Protein AF-A0A2N1SBJ7-F1 (afdb_monomer_lite)

pLDDT: mean 83.8, std 14.46, range [39.97, 98.12]

Foldseek 3Di:
DDDDDDPPPVVVVVVVVVVVVVVVVVVVVVVPPPDAPQVVFFPAKDLQQVVCVVVPQDNQKDFLAWDWAWDADPNDTLIWTWTWIHHPNDIWTWTADPRHRDDIDIDDDPQFARDWEHALQAIDGHQWGAHSPPRDTDDGHDDDDDQRDWAWYDDDPVPQKTWTWAPPDQFWIKIWIAHSVRDTDAIAIAGQDPDPFGWDWLHFDCQQATKTWIAGPPPQFIKMWHANDSVCVHPFHHRAHGPRTFIADRDHAPPSAWAAANQAIWHWDDDDPAFIKTWGFHTNADDPVVRGGTDTPDIGGGRDPQKDFRYAHRNQQWTWIARSVSSMITIGGHPDD

Structure (mmCIF, N/CA/C/O backbone):
data_AF-A0A2N1SBJ7-F1
#
_entry.id   AF-A0A2N1SBJ7-F1
#
loop_
_atom_site.group_PDB
_atom_site.id
_atom_site.type_symbol
_atom_site.label_atom_id
_atom_site.label_alt_id
_atom_site.label_comp_id
_atom_site.label_asym_id
_atom_site.label_entity_id
_atom_site.label_seq_id
_atom_site.pdbx_PDB_ins_code
_atom_site.Cartn_x
_atom_site.Cartn_y
_atom_site.Cartn_z
_atom_site.occupancy
_atom_site.B_iso_or_equiv
_atom_site.auth_seq_id
_atom_site.auth_comp_id
_atom_site.auth_asym_id
_atom_site.auth_atom_id
_atom_site.pdbx_PDB_model_num
ATOM 1 N N . MET A 1 1 ? 72.838 5.694 50.758 1.00 44.03 1 MET A N 1
ATOM 2 C CA . MET A 1 1 ? 72.367 5.983 49.386 1.00 44.03 1 MET A CA 1
ATOM 3 C C . MET A 1 1 ? 70.931 5.480 49.297 1.00 44.03 1 MET A C 1
ATOM 5 O O . MET A 1 1 ? 70.718 4.283 49.421 1.00 44.03 1 MET A O 1
ATOM 9 N N . ALA A 1 2 ? 69.952 6.387 49.284 1.00 40.06 2 ALA A N 1
ATOM 10 C CA . ALA A 1 2 ? 68.539 6.053 49.472 1.00 40.06 2 ALA A CA 1
ATOM 11 C C . ALA A 1 2 ? 67.932 5.433 48.199 1.00 40.06 2 ALA A C 1
ATOM 13 O O . ALA A 1 2 ? 67.997 6.032 47.126 1.00 40.06 2 ALA A O 1
ATOM 14 N N . MET A 1 3 ? 67.351 4.234 48.323 1.00 39.97 3 MET A N 1
ATOM 15 C CA . MET A 1 3 ? 66.603 3.569 47.252 1.00 39.97 3 MET A CA 1
ATOM 16 C C . MET A 1 3 ? 65.291 4.316 46.981 1.00 39.97 3 MET A C 1
ATOM 18 O O . MET A 1 3 ? 64.481 4.518 47.884 1.00 39.97 3 MET A O 1
ATOM 22 N N . LYS A 1 4 ? 65.078 4.707 45.719 1.00 46.06 4 LYS A N 1
ATOM 23 C CA . LYS A 1 4 ? 63.797 5.229 45.228 1.00 46.06 4 LYS A CA 1
ATOM 24 C C . LYS A 1 4 ? 62.736 4.116 45.272 1.00 46.06 4 LYS A C 1
ATOM 26 O O . LYS A 1 4 ? 62.994 3.045 44.722 1.00 46.06 4 LYS A O 1
ATOM 31 N N . PRO A 1 5 ? 61.544 4.351 45.847 1.00 50.47 5 PRO A N 1
ATOM 32 C CA . PRO A 1 5 ? 60.438 3.407 45.747 1.00 50.47 5 PRO A CA 1
ATOM 33 C C . PRO A 1 5 ? 59.942 3.326 44.295 1.00 50.47 5 PRO A C 1
ATOM 35 O O . PRO A 1 5 ? 59.762 4.343 43.621 1.00 50.47 5 PRO A O 1
ATOM 38 N N . SER A 1 6 ? 59.754 2.102 43.802 1.00 51.22 6 SER A N 1
ATOM 39 C CA . SER A 1 6 ? 59.292 1.823 42.445 1.00 51.22 6 SER A CA 1
ATOM 40 C C . SER A 1 6 ? 57.807 2.184 42.290 1.00 51.22 6 SER A C 1
ATOM 42 O O . SER A 1 6 ? 56.935 1.696 43.004 1.00 51.22 6 SER A O 1
ATOM 44 N N . PHE A 1 7 ? 57.503 3.045 41.318 1.00 51.59 7 PHE A N 1
ATOM 45 C CA . PHE A 1 7 ? 56.140 3.466 40.957 1.00 51.59 7 PHE A CA 1
ATOM 46 C C . PHE A 1 7 ? 55.345 2.406 40.157 1.00 51.59 7 PHE A C 1
ATOM 48 O O . PHE A 1 7 ? 54.190 2.631 39.797 1.00 51.59 7 PHE A O 1
ATOM 55 N N . ALA A 1 8 ? 55.931 1.232 39.906 1.00 50.88 8 ALA A N 1
ATOM 56 C CA . ALA A 1 8 ? 55.383 0.192 39.035 1.00 50.88 8 ALA A CA 1
ATOM 57 C C . ALA A 1 8 ? 53.996 -0.380 39.430 1.00 50.88 8 ALA A C 1
ATOM 59 O O . ALA A 1 8 ? 53.179 -0.587 38.531 1.00 50.88 8 ALA A O 1
ATOM 60 N N . PRO A 1 9 ? 53.641 -0.604 40.716 1.00 54.50 9 PRO A N 1
ATOM 61 C CA . PRO A 1 9 ? 52.384 -1.290 41.040 1.00 54.50 9 PRO A CA 1
ATOM 62 C C . PRO A 1 9 ? 51.135 -0.399 40.933 1.00 54.50 9 PRO A C 1
ATOM 64 O O . PRO A 1 9 ? 50.019 -0.916 40.914 1.00 54.50 9 PRO A O 1
ATOM 67 N N . ARG A 1 10 ? 51.289 0.933 40.861 1.00 50.06 10 ARG A N 1
ATOM 68 C CA . ARG A 1 10 ? 50.156 1.871 40.725 1.00 50.06 10 ARG A CA 1
ATOM 69 C C . ARG A 1 10 ? 49.753 2.095 39.268 1.00 50.06 10 ARG A C 1
ATOM 71 O O . ARG A 1 10 ? 48.562 2.175 38.990 1.00 50.06 10 ARG A O 1
ATOM 78 N N . ALA A 1 11 ? 50.722 2.112 38.352 1.00 53.81 11 ALA A N 1
ATOM 79 C CA . ALA A 1 11 ? 50.457 2.234 36.919 1.00 53.81 11 ALA A CA 1
ATOM 80 C C . ALA A 1 11 ? 49.675 1.022 36.386 1.00 53.81 11 ALA A C 1
ATOM 82 O O . ALA A 1 11 ? 48.662 1.196 35.721 1.00 53.81 11 ALA A O 1
ATOM 83 N N . PHE A 1 12 ? 50.059 -0.195 36.784 1.00 58.97 12 PHE A N 1
ATOM 84 C CA . PHE A 1 12 ? 49.384 -1.426 36.354 1.00 58.97 12 PHE A CA 1
ATOM 85 C C . PHE A 1 12 ? 47.913 -1.496 36.800 1.00 58.97 12 PHE A C 1
ATOM 87 O O . PHE A 1 12 ? 47.041 -1.905 36.036 1.00 58.97 12 PHE A O 1
ATOM 94 N N . ARG A 1 13 ? 47.610 -1.032 38.021 1.00 56.09 13 ARG A N 1
ATOM 95 C CA . ARG A 1 13 ? 46.229 -0.970 38.528 1.00 56.09 13 ARG A CA 1
ATOM 96 C C . ARG A 1 13 ? 45.384 0.069 37.791 1.00 56.09 13 ARG A C 1
ATOM 98 O O . ARG A 1 13 ? 44.216 -0.198 37.540 1.00 56.09 13 ARG A O 1
ATOM 105 N N . ALA A 1 14 ? 45.965 1.210 37.416 1.00 59.41 14 ALA A N 1
ATOM 106 C CA . ALA A 1 14 ? 45.273 2.229 36.627 1.00 59.41 14 ALA A CA 1
ATOM 107 C C . ALA A 1 14 ? 44.968 1.742 35.199 1.00 59.41 14 ALA A C 1
ATOM 109 O O . ALA A 1 14 ? 43.872 1.977 34.701 1.00 59.41 14 ALA A O 1
ATOM 110 N N . THR A 1 15 ? 45.890 1.005 34.569 1.00 62.09 15 THR A N 1
ATOM 111 C CA . THR A 1 15 ? 45.684 0.439 33.226 1.00 62.09 15 THR A CA 1
ATOM 112 C C . THR A 1 15 ? 44.594 -0.631 33.210 1.00 62.09 15 THR A C 1
ATOM 114 O O . THR A 1 15 ? 43.773 -0.630 32.301 1.00 62.09 15 THR A O 1
ATOM 117 N N . ILE A 1 16 ? 44.528 -1.500 34.227 1.00 68.56 16 ILE A N 1
ATOM 118 C CA . ILE A 1 16 ? 43.447 -2.494 34.337 1.00 68.56 16 ILE A CA 1
ATOM 119 C C . ILE A 1 16 ? 42.093 -1.805 34.525 1.00 68.56 16 ILE A C 1
ATOM 121 O O . ILE A 1 16 ? 41.126 -2.195 33.887 1.00 68.56 16 ILE A O 1
ATOM 125 N N . LEU A 1 17 ? 42.018 -0.757 35.350 1.00 64.62 17 LEU A N 1
ATOM 126 C CA . LEU A 1 17 ? 40.764 -0.035 35.584 1.00 64.62 17 LEU A CA 1
ATOM 127 C C . LEU A 1 17 ? 40.269 0.704 34.329 1.00 64.62 17 LEU A C 1
ATOM 129 O O . LEU A 1 17 ? 39.075 0.682 34.047 1.00 64.62 17 LEU A O 1
ATOM 133 N N . LEU A 1 18 ? 41.181 1.293 33.548 1.00 60.88 18 LEU A N 1
ATOM 134 C CA . LEU A 1 18 ? 40.878 1.906 32.248 1.00 60.88 18 LEU A CA 1
ATOM 135 C C . LEU A 1 18 ? 40.454 0.873 31.197 1.00 60.88 18 LEU A C 1
ATOM 137 O O . LEU A 1 18 ? 39.516 1.128 30.449 1.00 60.88 18 LEU A O 1
ATOM 141 N N . LEU A 1 19 ? 41.099 -0.297 31.161 1.00 62.47 19 LEU A N 1
ATOM 142 C CA . LEU A 1 19 ? 40.733 -1.379 30.246 1.00 62.47 19 LEU A CA 1
ATOM 143 C C . LEU A 1 19 ? 39.357 -1.961 30.597 1.00 62.47 19 LEU A C 1
ATOM 145 O O . LEU A 1 19 ? 38.538 -2.161 29.708 1.00 62.47 19 LEU A O 1
ATOM 149 N N . SER A 1 20 ? 39.069 -2.164 31.886 1.00 60.34 20 SER A N 1
ATOM 150 C CA . SER A 1 20 ? 37.754 -2.611 32.350 1.00 60.34 20 SER A CA 1
ATOM 151 C C . SER A 1 20 ? 36.665 -1.582 32.055 1.00 60.34 20 SER A C 1
ATOM 153 O O . SER A 1 20 ? 35.601 -1.973 31.594 1.00 60.34 20 SER A O 1
ATOM 155 N N . ALA A 1 21 ? 36.935 -0.284 32.251 1.00 59.69 21 ALA A N 1
ATOM 156 C CA . ALA A 1 21 ? 35.995 0.788 31.921 1.00 59.69 21 ALA A CA 1
ATOM 157 C C . ALA A 1 21 ? 35.732 0.894 30.406 1.00 59.69 21 ALA A C 1
ATOM 159 O O . ALA A 1 21 ? 34.588 1.093 30.003 1.00 59.69 21 ALA A O 1
ATOM 160 N N . ALA A 1 22 ? 36.760 0.704 29.568 1.00 57.00 22 ALA A N 1
ATOM 161 C CA . ALA A 1 22 ? 36.625 0.675 28.110 1.00 57.00 22 ALA A CA 1
ATOM 162 C C . ALA A 1 22 ? 35.878 -0.578 27.611 1.00 57.00 22 ALA A C 1
ATOM 164 O O . ALA A 1 22 ? 35.077 -0.501 26.682 1.00 57.00 22 ALA A O 1
ATOM 165 N N . LEU A 1 23 ? 36.083 -1.734 28.249 1.00 57.03 23 LEU A N 1
ATOM 166 C CA . LEU A 1 23 ? 35.351 -2.965 27.931 1.00 57.03 23 LEU A CA 1
ATOM 167 C C . LEU A 1 23 ? 33.884 -2.891 28.378 1.00 57.03 23 LEU A C 1
ATOM 169 O O . LEU A 1 23 ? 32.997 -3.333 27.656 1.00 57.03 23 LEU A O 1
ATOM 173 N N . SER A 1 24 ? 33.591 -2.272 29.523 1.00 56.75 24 SER A N 1
ATOM 174 C CA . SER A 1 24 ? 32.203 -2.062 29.945 1.00 56.75 24 SER A CA 1
ATOM 175 C C . SER A 1 24 ? 31.496 -0.955 29.155 1.00 56.75 24 SER A C 1
ATOM 177 O O . SER A 1 24 ? 30.288 -1.053 28.964 1.00 56.75 24 SER A O 1
ATOM 179 N N . SER A 1 25 ? 32.211 0.059 28.641 1.00 55.16 25 SER A N 1
ATOM 180 C CA . SER A 1 25 ? 31.606 1.060 27.745 1.00 55.16 25 SER A CA 1
ATOM 181 C C . SER A 1 25 ? 31.357 0.511 26.340 1.00 55.16 25 SER A C 1
ATOM 183 O O . SER A 1 25 ? 30.378 0.895 25.715 1.00 55.16 25 SER A O 1
ATOM 185 N N . THR A 1 26 ? 32.203 -0.395 25.840 1.00 51.69 26 THR A N 1
ATOM 186 C CA . THR A 1 26 ? 31.989 -1.046 24.534 1.00 51.69 26 THR A CA 1
ATOM 187 C C . THR A 1 26 ? 30.860 -2.066 24.582 1.00 51.69 26 THR A C 1
ATOM 189 O O . THR A 1 26 ? 30.095 -2.142 23.630 1.00 51.69 26 THR A O 1
ATOM 192 N N . CYS A 1 27 ? 30.677 -2.779 25.698 1.00 49.41 27 CYS A N 1
ATOM 193 C CA . CYS A 1 27 ? 29.482 -3.598 25.891 1.00 49.41 27 CYS A CA 1
ATOM 194 C C . CYS A 1 27 ? 28.215 -2.741 26.002 1.00 49.41 27 CYS A C 1
ATOM 196 O O . CYS A 1 27 ? 27.235 -3.090 25.367 1.00 49.41 27 CYS A O 1
ATOM 198 N N . ALA A 1 28 ? 28.242 -1.609 26.721 1.00 46.69 28 ALA A N 1
ATOM 199 C CA . ALA A 1 28 ? 27.102 -0.686 26.776 1.00 46.69 28 ALA A CA 1
ATOM 200 C C . ALA A 1 28 ? 26.745 -0.105 25.389 1.00 46.69 28 ALA A C 1
ATOM 202 O O . ALA A 1 28 ? 25.575 -0.022 25.037 1.00 46.69 28 ALA A O 1
ATOM 203 N N . PHE A 1 29 ? 27.761 0.215 24.581 1.00 49.16 29 PHE A N 1
ATOM 204 C CA . PHE A 1 29 ? 27.628 0.701 23.201 1.00 49.16 29 PHE A CA 1
ATOM 205 C C . PHE A 1 29 ? 27.184 -0.380 22.199 1.00 49.16 29 PHE A C 1
ATOM 207 O O . PHE A 1 29 ? 26.646 -0.058 21.151 1.00 49.16 29 PHE A O 1
ATOM 214 N N . LEU A 1 30 ? 27.422 -1.659 22.503 1.00 47.22 30 LEU A N 1
ATOM 215 C CA . LEU A 1 30 ? 26.895 -2.793 21.735 1.00 47.22 30 LEU A CA 1
ATOM 216 C C . LEU A 1 30 ? 25.504 -3.235 22.219 1.00 47.22 30 LEU A C 1
ATOM 218 O O . LEU A 1 30 ? 24.827 -3.961 21.497 1.00 47.22 30 LEU A O 1
ATOM 222 N N . THR A 1 31 ? 25.099 -2.855 23.438 1.00 46.50 31 THR A N 1
ATOM 223 C CA . THR A 1 31 ? 23.770 -3.157 23.996 1.00 46.50 31 THR A CA 1
ATOM 224 C C . THR A 1 31 ? 22.734 -2.066 23.754 1.00 46.50 31 THR A C 1
ATOM 226 O O . THR A 1 31 ? 21.551 -2.390 23.747 1.00 46.50 31 THR A O 1
ATOM 229 N N . ASP A 1 32 ? 23.141 -0.808 23.558 1.00 46.16 32 ASP A N 1
ATOM 230 C CA . ASP A 1 32 ? 22.298 0.138 22.822 1.00 46.16 32 ASP A CA 1
ATOM 231 C C . ASP A 1 32 ? 22.338 -0.309 21.357 1.00 46.16 32 ASP A C 1
ATOM 233 O O . ASP A 1 32 ? 23.416 -0.376 20.771 1.00 46.16 32 ASP A O 1
ATOM 237 N N . ASP A 1 33 ? 21.182 -0.715 20.825 1.00 54.22 33 ASP A N 1
ATOM 238 C CA . ASP A 1 33 ? 20.958 -1.242 19.470 1.00 54.22 33 ASP A CA 1
ATOM 239 C C . ASP A 1 33 ? 21.737 -0.423 18.415 1.00 54.22 33 ASP A C 1
ATOM 241 O O . ASP A 1 33 ? 21.241 0.560 17.873 1.00 54.22 33 ASP A O 1
ATOM 245 N N . ALA A 1 34 ? 22.975 -0.821 18.095 1.00 65.75 34 ALA A N 1
ATOM 246 C CA . ALA A 1 34 ? 23.819 -0.109 17.126 1.00 65.75 34 ALA A CA 1
ATOM 247 C C . ALA A 1 34 ? 23.260 -0.167 15.692 1.00 65.75 34 ALA A C 1
ATOM 249 O O . ALA A 1 34 ? 23.758 0.514 14.795 1.00 65.75 34 ALA A O 1
ATOM 250 N N . PHE A 1 35 ? 22.239 -0.996 15.476 1.00 74.75 35 PHE A N 1
ATOM 251 C CA . PHE A 1 35 ? 21.546 -1.160 14.213 1.00 74.75 35 PHE A CA 1
ATOM 252 C C . PHE A 1 35 ? 20.045 -0.970 14.430 1.00 74.75 35 PHE A C 1
ATOM 254 O O . PHE A 1 35 ? 19.490 -1.580 15.347 1.00 74.75 35 PHE A O 1
ATOM 261 N N . PRO A 1 36 ? 19.370 -0.192 13.567 1.00 83.50 36 PRO A N 1
ATOM 262 C CA . PRO A 1 36 ? 17.920 -0.111 13.580 1.00 83.50 36 PRO A CA 1
ATOM 263 C C . PRO A 1 36 ? 17.265 -1.497 13.595 1.00 83.50 36 PRO A C 1
ATOM 265 O O . PRO A 1 36 ? 17.609 -2.369 12.795 1.00 83.50 36 PRO A O 1
ATOM 268 N N . ARG A 1 37 ? 16.285 -1.709 14.482 1.00 85.94 37 ARG A N 1
ATOM 269 C CA . ARG A 1 37 ? 15.659 -3.030 14.698 1.00 85.94 37 ARG A CA 1
ATOM 270 C C . ARG A 1 37 ? 15.056 -3.638 13.439 1.00 85.94 37 ARG A C 1
ATOM 272 O O . ARG A 1 37 ? 15.058 -4.860 13.282 1.00 85.94 37 ARG A O 1
ATOM 279 N N . TRP A 1 38 ? 14.568 -2.789 12.537 1.00 88.81 38 TRP A N 1
ATOM 280 C CA . TRP A 1 38 ? 13.988 -3.216 11.270 1.00 88.81 38 TRP A CA 1
ATOM 281 C C . TRP A 1 38 ? 15.004 -3.955 10.376 1.00 88.81 38 TRP A C 1
ATOM 283 O O . TRP A 1 38 ? 14.607 -4.832 9.612 1.00 88.81 38 TRP A O 1
ATOM 293 N N . LEU A 1 39 ? 16.315 -3.693 10.509 1.00 90.25 39 LEU A N 1
ATOM 294 C CA . LEU A 1 39 ? 17.351 -4.344 9.694 1.00 90.25 39 LEU A CA 1
ATOM 295 C C . LEU A 1 39 ? 17.395 -5.862 9.885 1.00 90.25 39 LEU A C 1
ATOM 297 O O . LEU A 1 39 ? 17.744 -6.586 8.955 1.00 90.25 39 LEU A O 1
ATOM 301 N N . SER A 1 40 ? 17.006 -6.356 11.063 1.00 91.44 40 SER A N 1
ATOM 302 C CA . SER A 1 40 ? 16.952 -7.797 11.348 1.00 91.44 40 SER A CA 1
ATOM 303 C C . SER A 1 40 ? 15.935 -8.555 10.480 1.00 91.44 40 SER A C 1
ATOM 305 O O . SER A 1 40 ? 16.025 -9.778 10.341 1.00 91.44 40 SER A O 1
ATOM 307 N N . TYR A 1 41 ? 15.004 -7.832 9.853 1.00 94.00 41 TYR A N 1
ATOM 308 C CA . TYR A 1 41 ? 13.975 -8.397 8.990 1.00 94.00 41 TYR A CA 1
ATOM 309 C C . TYR A 1 41 ? 14.289 -8.278 7.497 1.00 94.00 41 TYR A C 1
ATOM 311 O O . TYR A 1 41 ? 13.520 -8.796 6.688 1.00 94.00 41 TYR A O 1
ATOM 319 N N . VAL A 1 42 ? 15.398 -7.637 7.110 1.00 95.25 42 VAL A N 1
ATOM 320 C CA . VAL A 1 42 ? 15.785 -7.504 5.699 1.00 95.25 42 VAL A CA 1
ATOM 321 C C . VAL A 1 42 ? 15.989 -8.883 5.078 1.00 95.25 42 VAL A C 1
ATOM 323 O O . VAL A 1 42 ? 16.787 -9.689 5.553 1.00 95.25 42 VAL A O 1
ATOM 326 N N . GLU A 1 43 ? 15.273 -9.133 3.988 1.00 96.12 43 GLU A N 1
ATOM 327 C CA . GLU A 1 43 ? 15.428 -10.330 3.164 1.00 96.12 43 GLU A CA 1
ATOM 328 C C . GLU A 1 43 ? 16.229 -10.018 1.896 1.00 96.12 43 GLU A C 1
ATOM 330 O O . GLU A 1 43 ? 17.110 -10.782 1.504 1.00 96.12 43 GLU A O 1
ATOM 335 N N . ALA A 1 44 ? 15.958 -8.866 1.278 1.00 96.31 44 ALA A N 1
ATOM 336 C CA . ALA A 1 44 ? 16.644 -8.416 0.076 1.00 96.31 44 ALA A CA 1
ATOM 337 C C . ALA A 1 44 ? 16.840 -6.896 0.079 1.00 96.31 44 ALA A C 1
ATOM 339 O O . ALA A 1 44 ? 16.097 -6.149 0.717 1.00 96.31 44 ALA A O 1
ATOM 340 N N . SER A 1 45 ? 17.845 -6.430 -0.659 1.00 96.06 45 SER A N 1
ATOM 341 C CA . SER A 1 45 ? 18.132 -5.004 -0.824 1.00 96.06 45 SER A CA 1
ATOM 342 C C . SER A 1 45 ? 18.717 -4.723 -2.197 1.00 96.06 45 SER A C 1
ATOM 344 O O . SER A 1 45 ? 19.494 -5.538 -2.697 1.00 96.06 45 SER A O 1
ATOM 346 N N . VAL A 1 46 ? 18.435 -3.546 -2.745 1.00 96.31 46 VAL A N 1
ATOM 347 C CA . VAL A 1 46 ? 18.989 -3.080 -4.018 1.00 96.31 46 VAL A CA 1
ATOM 348 C C . VAL A 1 46 ? 19.435 -1.620 -3.914 1.00 96.31 46 VAL A C 1
ATOM 350 O O . VAL A 1 46 ? 18.844 -0.832 -3.174 1.00 96.31 46 VAL A O 1
ATOM 353 N N . ASP A 1 47 ? 20.499 -1.260 -4.635 1.00 95.88 47 ASP A N 1
ATOM 354 C CA . ASP A 1 47 ? 20.932 0.132 -4.796 1.00 95.88 47 ASP A CA 1
ATOM 355 C C . ASP A 1 47 ? 19.992 0.844 -5.776 1.00 95.88 47 ASP A C 1
ATOM 357 O O . ASP A 1 47 ? 20.199 0.860 -6.991 1.00 95.88 47 ASP A O 1
ATOM 361 N N . PHE A 1 48 ? 18.899 1.372 -5.230 1.00 95.75 48 PHE A N 1
ATOM 362 C CA . PHE A 1 48 ? 17.865 2.021 -6.018 1.00 95.75 48 PHE A CA 1
ATOM 363 C C . PHE A 1 48 ? 18.383 3.296 -6.681 1.00 95.75 48 PHE A C 1
ATOM 365 O O . PHE A 1 48 ? 18.052 3.545 -7.837 1.00 95.75 48 PHE A O 1
ATOM 372 N N . ARG A 1 49 ? 19.219 4.081 -5.988 1.00 94.94 49 ARG A N 1
ATOM 373 C CA . ARG A 1 49 ? 19.791 5.320 -6.532 1.00 94.94 49 ARG A CA 1
ATOM 374 C C . ARG A 1 49 ? 20.590 5.044 -7.803 1.00 94.94 49 ARG A C 1
ATOM 376 O O . ARG A 1 49 ? 20.340 5.692 -8.815 1.00 94.94 49 ARG A O 1
ATOM 383 N N . SER A 1 50 ? 21.482 4.053 -7.779 1.00 95.50 50 SER A N 1
ATOM 384 C CA . SER A 1 50 ? 22.266 3.690 -8.965 1.00 95.50 50 SER A CA 1
ATOM 385 C C . SER A 1 50 ? 21.378 3.240 -10.132 1.00 95.50 50 SER A C 1
ATOM 387 O O . SER A 1 50 ? 21.593 3.650 -11.274 1.00 95.50 50 SER A O 1
ATOM 389 N N . ILE A 1 51 ? 20.338 2.449 -9.851 1.00 95.94 51 ILE A N 1
ATOM 390 C CA . ILE A 1 51 ? 19.385 1.990 -10.871 1.00 95.94 51 ILE A CA 1
ATOM 391 C C . ILE A 1 51 ? 18.577 3.156 -11.444 1.00 95.94 51 ILE A C 1
ATOM 393 O O . ILE A 1 51 ? 18.395 3.255 -12.657 1.00 95.94 51 ILE A O 1
ATOM 397 N N . ALA A 1 52 ? 18.092 4.054 -10.596 1.00 95.44 52 ALA A N 1
ATOM 398 C CA . ALA A 1 52 ? 17.327 5.217 -11.012 1.00 95.44 52 ALA A CA 1
ATOM 399 C C . ALA A 1 52 ? 18.169 6.173 -11.873 1.00 95.44 52 ALA A C 1
ATOM 401 O O . ALA A 1 52 ? 17.694 6.635 -12.915 1.00 95.44 52 ALA A O 1
ATOM 402 N N . GLU A 1 53 ? 19.429 6.405 -11.496 1.00 95.81 53 GLU A N 1
ATOM 403 C CA . GLU A 1 53 ? 20.380 7.199 -12.275 1.00 95.81 53 GLU A CA 1
ATOM 404 C C . GLU A 1 53 ? 20.614 6.577 -13.658 1.00 95.81 53 GLU A C 1
ATOM 406 O O . GLU A 1 53 ? 20.467 7.260 -14.676 1.00 95.81 53 GLU A O 1
ATOM 411 N N . ALA A 1 54 ? 20.868 5.264 -13.714 1.00 96.31 54 ALA A N 1
ATOM 412 C CA . ALA A 1 54 ? 21.043 4.525 -14.966 1.00 96.31 54 ALA A CA 1
ATOM 413 C C . ALA A 1 54 ? 19.810 4.601 -15.888 1.00 96.31 54 ALA A C 1
ATOM 415 O O . ALA A 1 54 ? 19.939 4.531 -17.110 1.00 96.31 54 ALA A O 1
ATOM 416 N N . ASN A 1 55 ? 18.622 4.802 -15.312 1.00 95.81 55 ASN A N 1
ATOM 417 C CA . ASN A 1 55 ? 17.357 4.954 -16.031 1.00 95.81 55 ASN A CA 1
ATOM 418 C C . ASN A 1 55 ? 16.949 6.419 -16.284 1.00 95.81 55 ASN A C 1
ATOM 420 O O . ASN A 1 55 ? 15.834 6.695 -16.746 1.00 95.81 55 ASN A O 1
ATOM 424 N N . GLY A 1 56 ? 17.865 7.360 -16.039 1.00 96.19 56 GLY A N 1
ATOM 425 C CA . GLY A 1 56 ? 17.725 8.772 -16.389 1.00 96.19 56 GLY A CA 1
ATOM 426 C C . GLY A 1 56 ? 16.927 9.614 -15.394 1.00 96.19 56 GLY A C 1
ATOM 427 O O . GLY A 1 56 ? 16.566 10.739 -15.738 1.00 96.19 56 GLY A O 1
ATOM 428 N N . LEU A 1 57 ? 16.662 9.108 -14.184 1.00 96.06 57 LEU A N 1
ATOM 429 C CA . LEU A 1 57 ? 15.963 9.846 -13.122 1.00 96.06 57 LEU A CA 1
ATOM 430 C C . LEU A 1 57 ? 16.888 10.796 -12.335 1.00 96.06 57 LEU A C 1
ATOM 432 O O . LEU A 1 57 ? 16.401 11.639 -11.588 1.00 96.06 57 LEU A O 1
ATOM 436 N N . GLY A 1 58 ? 18.205 10.714 -12.532 1.00 94.12 58 GLY A N 1
ATOM 437 C CA . GLY A 1 58 ? 19.189 11.529 -11.811 1.00 94.12 58 GLY A CA 1
ATOM 438 C C . GLY A 1 58 ? 19.657 10.905 -10.493 1.00 94.12 58 GLY A C 1
ATOM 439 O O . GLY A 1 58 ? 19.394 9.737 -10.221 1.00 94.12 58 GLY A O 1
ATOM 440 N N . ASP A 1 59 ? 20.384 11.695 -9.706 1.00 91.00 59 ASP A N 1
ATOM 441 C CA . ASP A 1 59 ? 21.114 11.297 -8.493 1.00 91.00 59 ASP A CA 1
ATOM 442 C C . ASP A 1 59 ? 20.280 11.354 -7.197 1.00 91.00 59 ASP A C 1
ATOM 444 O O . ASP A 1 59 ? 20.582 10.643 -6.234 1.00 91.00 59 ASP A O 1
ATOM 448 N N . ASP A 1 60 ? 19.200 12.140 -7.177 1.00 90.62 60 ASP A N 1
ATOM 449 C CA . ASP A 1 60 ? 18.209 12.181 -6.086 1.00 90.62 60 ASP A CA 1
ATOM 450 C C . ASP A 1 60 ? 16.792 11.853 -6.605 1.00 90.62 60 ASP A C 1
ATOM 452 O O . ASP A 1 60 ? 15.937 12.737 -6.707 1.00 90.62 60 ASP A O 1
ATOM 456 N N . PRO A 1 61 ? 16.529 10.593 -7.004 1.00 93.31 61 PRO A N 1
ATOM 457 C CA . PRO A 1 61 ? 15.208 10.171 -7.456 1.00 93.31 61 PRO A CA 1
ATOM 458 C C . PRO A 1 61 ? 14.198 10.144 -6.298 1.00 93.31 61 PRO A C 1
ATOM 460 O O . PRO A 1 61 ? 14.504 9.713 -5.185 1.00 93.31 61 PRO A O 1
ATOM 463 N N . SER A 1 62 ? 12.954 10.518 -6.584 1.00 92.88 62 SER A N 1
ATOM 464 C CA . SER A 1 62 ? 11.815 10.360 -5.678 1.00 92.88 62 SER A CA 1
ATOM 465 C C . SER A 1 62 ? 11.066 9.070 -6.006 1.00 92.88 62 SER A C 1
ATOM 467 O O . SER A 1 62 ? 10.619 8.881 -7.138 1.00 92.88 62 SER A O 1
ATOM 469 N N . ILE A 1 63 ? 10.893 8.181 -5.023 1.00 93.50 63 ILE A N 1
ATOM 470 C CA . ILE A 1 63 ? 9.924 7.081 -5.129 1.00 93.50 63 ILE A CA 1
ATOM 471 C C . ILE A 1 63 ? 8.543 7.665 -4.843 1.00 93.50 63 ILE A C 1
ATOM 473 O O . ILE A 1 63 ? 8.248 8.041 -3.715 1.00 93.50 63 ILE A O 1
ATOM 477 N N . GLU A 1 64 ? 7.687 7.766 -5.850 1.00 90.50 64 GLU A N 1
ATOM 478 C CA . GLU A 1 64 ? 6.344 8.328 -5.687 1.00 90.50 64 GLU A CA 1
ATOM 479 C C . GLU A 1 64 ? 5.387 7.303 -5.077 1.00 90.50 64 GLU A C 1
ATOM 481 O O . GLU A 1 64 ? 4.612 7.647 -4.186 1.00 90.50 64 GLU A O 1
ATOM 486 N N . ASN A 1 65 ? 5.471 6.049 -5.536 1.00 89.25 65 ASN A N 1
ATOM 487 C CA . ASN A 1 65 ? 4.712 4.922 -5.001 1.00 89.25 65 ASN A CA 1
ATOM 488 C C . ASN A 1 65 ? 5.461 3.594 -5.221 1.00 89.25 65 ASN A C 1
ATOM 490 O O . ASN A 1 65 ? 6.266 3.480 -6.153 1.00 89.25 65 ASN A O 1
ATOM 494 N N . LEU A 1 66 ? 5.183 2.595 -4.380 1.00 91.94 66 LEU A N 1
ATOM 495 C CA . LEU A 1 66 ? 5.697 1.235 -4.516 1.00 91.94 66 LEU A CA 1
ATOM 496 C C . LEU A 1 66 ? 4.647 0.212 -4.111 1.00 91.94 66 LEU A C 1
ATOM 498 O O . LEU A 1 66 ? 4.066 0.312 -3.036 1.00 91.94 66 LEU A O 1
ATOM 502 N N . GLU A 1 67 ? 4.509 -0.848 -4.902 1.00 88.56 67 GLU A N 1
ATOM 503 C CA . GLU A 1 67 ? 3.545 -1.905 -4.620 1.00 88.56 67 GLU A CA 1
ATOM 504 C C . GLU A 1 67 ? 4.053 -3.303 -4.990 1.00 88.56 67 GLU A C 1
ATOM 506 O O . GLU A 1 67 ? 4.647 -3.503 -6.047 1.00 88.56 67 GLU A O 1
ATOM 511 N N . TYR A 1 68 ? 3.778 -4.306 -4.154 1.00 89.81 68 TYR A N 1
ATOM 512 C CA . TYR A 1 68 ? 4.132 -5.706 -4.434 1.00 89.81 68 TYR A CA 1
ATOM 513 C C . TYR A 1 68 ? 3.045 -6.416 -5.239 1.00 89.81 68 TYR A C 1
ATOM 515 O O . TYR A 1 68 ? 2.051 -6.801 -4.659 1.00 89.81 68 TYR A O 1
ATOM 523 N N . ALA A 1 69 ? 3.154 -6.587 -6.547 1.00 88.38 69 ALA A N 1
ATOM 524 C CA . ALA A 1 69 ? 2.083 -7.188 -7.340 1.00 88.38 69 ALA A CA 1
ATOM 525 C C . ALA A 1 69 ? 2.301 -8.704 -7.537 1.00 88.38 69 ALA A C 1
ATOM 527 O O . ALA A 1 69 ? 3.208 -9.086 -8.289 1.00 88.38 69 ALA A O 1
ATOM 528 N N . PRO A 1 70 ? 1.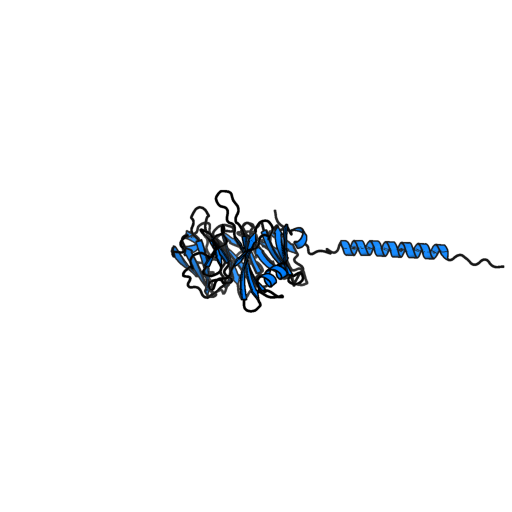502 -9.579 -6.888 1.00 87.19 70 PRO A N 1
ATOM 529 C CA . PRO A 1 70 ? 1.640 -11.021 -7.047 1.00 87.19 70 PRO A CA 1
ATOM 530 C C . PRO A 1 70 ? 1.090 -11.498 -8.395 1.00 87.19 70 PRO A C 1
ATOM 532 O O . PRO A 1 70 ? -0.011 -11.127 -8.792 1.00 87.19 70 PRO A O 1
ATOM 535 N N . PHE A 1 71 ? 1.811 -12.369 -9.098 1.00 87.12 71 PHE A N 1
ATOM 536 C CA . PHE A 1 71 ? 1.305 -12.979 -10.329 1.00 87.12 71 PHE A CA 1
ATOM 537 C C . PHE A 1 71 ? 1.905 -14.361 -10.551 1.00 87.12 71 PHE A C 1
ATOM 539 O O . PHE A 1 71 ? 3.062 -14.495 -10.945 1.00 87.12 71 PHE A O 1
ATOM 546 N N . VAL A 1 72 ? 1.102 -15.401 -10.334 1.00 87.12 72 VAL A N 1
ATOM 547 C CA . VAL A 1 72 ? 1.511 -16.792 -10.547 1.00 87.12 72 VAL A CA 1
ATOM 548 C C . VAL A 1 72 ? 0.643 -17.396 -11.640 1.00 87.12 72 VAL A C 1
ATOM 550 O O . VAL A 1 72 ? -0.575 -17.468 -11.508 1.00 87.12 72 VAL A O 1
ATOM 553 N N . THR A 1 73 ? 1.267 -17.860 -12.721 1.00 86.56 73 THR A N 1
ATOM 554 C CA . THR A 1 73 ? 0.566 -18.532 -13.822 1.00 86.56 73 THR A CA 1
ATOM 555 C C . THR A 1 73 ? 1.373 -19.715 -14.332 1.00 86.56 73 THR A C 1
ATOM 557 O O . THR A 1 73 ? 2.603 -19.681 -14.364 1.00 86.56 73 THR A O 1
ATOM 560 N N . GLY A 1 74 ? 0.694 -20.813 -14.676 1.00 85.94 74 GLY A N 1
ATOM 561 C CA . GLY A 1 74 ? 1.355 -22.034 -15.154 1.00 85.94 74 GLY A CA 1
ATOM 562 C C . GLY A 1 74 ? 2.405 -22.603 -14.185 1.00 85.94 74 GLY A C 1
ATOM 563 O O . GLY A 1 74 ? 3.361 -23.232 -14.628 1.00 85.94 74 GLY A O 1
ATOM 564 N N . GLY A 1 75 ? 2.268 -22.343 -12.878 1.00 87.19 75 GLY A N 1
ATOM 565 C CA . GLY A 1 75 ? 3.240 -22.740 -11.850 1.00 87.19 75 GLY A CA 1
ATOM 566 C C . GLY A 1 75 ? 4.525 -21.903 -11.810 1.00 87.19 75 GLY A C 1
ATOM 567 O O . GLY A 1 75 ? 5.427 -22.231 -11.045 1.00 87.19 75 GLY A O 1
ATOM 568 N N . THR A 1 76 ? 4.617 -20.841 -12.612 1.00 89.94 76 THR A N 1
ATOM 569 C CA . THR A 1 76 ? 5.741 -19.897 -12.610 1.00 89.94 76 THR A CA 1
ATOM 570 C C . THR A 1 76 ? 5.327 -18.604 -11.918 1.00 89.94 76 THR A C 1
ATOM 572 O O . THR A 1 76 ? 4.246 -18.071 -12.176 1.00 89.94 76 THR A O 1
ATOM 575 N N . ASP A 1 77 ? 6.191 -18.113 -11.033 1.00 90.19 77 ASP A N 1
ATOM 576 C CA . ASP A 1 77 ? 5.999 -16.857 -10.315 1.00 90.19 77 ASP A CA 1
ATOM 577 C C . ASP A 1 77 ? 6.623 -15.689 -11.094 1.00 90.19 77 ASP A C 1
ATOM 579 O O . ASP A 1 77 ? 7.840 -15.612 -11.278 1.00 90.19 77 ASP A O 1
ATOM 583 N N . TYR A 1 78 ? 5.769 -14.781 -11.559 1.00 91.69 78 TYR A N 1
ATOM 584 C CA . TYR A 1 78 ? 6.129 -13.545 -12.249 1.00 91.69 78 TYR A CA 1
ATOM 585 C C . TYR A 1 78 ? 5.914 -12.304 -11.378 1.00 91.69 78 TYR A C 1
ATOM 587 O O . TYR A 1 78 ? 6.002 -11.191 -11.901 1.00 91.69 78 TYR A O 1
ATOM 595 N N . SER A 1 79 ? 5.679 -12.466 -10.075 1.00 91.69 79 SER A N 1
ATOM 596 C CA . SER A 1 79 ? 5.440 -11.365 -9.140 1.00 91.69 79 SER A CA 1
ATOM 597 C C . SER A 1 79 ? 6.546 -10.309 -9.186 1.00 91.69 79 SER A C 1
ATOM 599 O O . SER A 1 79 ? 7.733 -10.616 -9.382 1.00 91.69 79 SER A O 1
ATOM 601 N N . LYS A 1 80 ? 6.164 -9.045 -8.990 1.00 93.81 80 LYS A N 1
ATOM 602 C CA . LYS A 1 80 ? 7.076 -7.895 -9.054 1.00 93.81 80 LYS A CA 1
ATOM 603 C C . LYS A 1 80 ? 6.876 -6.947 -7.881 1.00 93.81 80 LYS A C 1
ATOM 605 O O . LYS A 1 80 ? 5.768 -6.796 -7.388 1.00 93.81 80 LYS A O 1
ATOM 610 N N . ALA A 1 81 ? 7.938 -6.253 -7.485 1.00 94.25 81 ALA A N 1
ATOM 611 C CA . ALA A 1 81 ? 7.797 -4.972 -6.802 1.00 94.25 81 ALA A CA 1
ATOM 612 C C . ALA A 1 81 ? 7.767 -3.871 -7.872 1.00 94.25 81 ALA A C 1
ATOM 614 O O . ALA A 1 81 ? 8.743 -3.676 -8.600 1.00 94.25 81 ALA A O 1
ATOM 615 N N . LEU A 1 82 ? 6.619 -3.210 -7.999 1.00 94.31 82 LEU A N 1
ATOM 616 C CA . LEU A 1 82 ? 6.376 -2.097 -8.908 1.00 94.31 82 LEU A CA 1
ATOM 617 C C . LEU A 1 82 ? 6.827 -0.814 -8.220 1.00 94.31 82 LEU A C 1
ATOM 619 O O . LEU A 1 82 ? 6.360 -0.530 -7.122 1.00 94.31 82 LEU A O 1
ATOM 623 N N . VAL A 1 83 ? 7.697 -0.030 -8.847 1.00 95.31 83 VAL A N 1
ATOM 624 C CA . VAL A 1 83 ? 8.161 1.248 -8.294 1.00 95.31 83 VAL A CA 1
ATOM 625 C C . VAL A 1 83 ? 7.922 2.345 -9.315 1.00 95.31 83 VAL A C 1
ATOM 627 O O . VAL A 1 83 ? 8.568 2.375 -10.364 1.00 95.31 83 VAL A O 1
ATOM 630 N N . PHE A 1 84 ? 7.005 3.263 -9.013 1.00 94.75 84 PHE A N 1
ATOM 631 C CA . PHE A 1 84 ? 6.842 4.478 -9.802 1.00 94.75 84 PHE A CA 1
ATOM 632 C C . PHE A 1 84 ? 7.730 5.564 -9.209 1.00 94.75 84 PHE A C 1
ATOM 634 O O . PHE A 1 84 ? 7.549 5.971 -8.060 1.00 94.75 84 PHE A O 1
ATOM 641 N N . ALA A 1 85 ? 8.702 6.021 -9.991 1.00 95.69 85 ALA A N 1
ATOM 642 C CA . ALA A 1 85 ? 9.695 6.981 -9.539 1.00 95.69 85 ALA A CA 1
ATOM 643 C C . ALA A 1 85 ? 9.813 8.164 -10.495 1.00 95.69 85 ALA A C 1
ATOM 645 O O . ALA A 1 85 ? 9.623 8.034 -11.710 1.00 95.69 85 ALA A O 1
ATOM 646 N N . SER A 1 86 ? 10.133 9.323 -9.929 1.00 95.25 86 SER A N 1
ATOM 647 C CA . SER A 1 86 ? 10.287 10.584 -10.640 1.00 95.25 86 SER A CA 1
ATOM 648 C C . SER A 1 86 ? 11.646 11.219 -10.336 1.00 95.25 86 SER A C 1
ATOM 650 O O . SER A 1 86 ? 12.230 11.012 -9.274 1.00 95.25 86 SER A O 1
ATOM 652 N N . GLY A 1 87 ? 12.185 11.964 -11.296 1.00 95.88 87 GLY A N 1
ATOM 653 C CA . GLY A 1 87 ? 13.476 12.630 -11.155 1.00 95.88 87 GLY A CA 1
ATOM 654 C C . GLY A 1 87 ? 13.994 13.133 -12.497 1.00 95.88 87 GLY A C 1
ATOM 655 O O . GLY A 1 87 ? 13.620 12.608 -13.545 1.00 95.88 87 GLY A O 1
ATOM 656 N N . ASN A 1 88 ? 14.804 14.195 -12.482 1.00 95.19 88 ASN A N 1
ATOM 657 C CA . ASN A 1 88 ? 15.382 14.799 -13.690 1.00 95.19 88 ASN A CA 1
ATOM 658 C C . ASN A 1 88 ? 14.345 15.078 -14.810 1.00 95.19 88 ASN A C 1
ATOM 660 O O . ASN A 1 88 ? 14.576 14.825 -15.990 1.00 95.19 88 ASN A O 1
ATOM 664 N N . SER A 1 89 ? 13.164 15.587 -14.432 1.00 93.56 89 SER A N 1
ATOM 665 C CA . SER A 1 89 ? 12.015 15.827 -15.333 1.00 93.56 89 SER A CA 1
ATOM 666 C C . SER A 1 89 ? 11.482 14.584 -16.068 1.00 93.56 89 SER A C 1
ATOM 668 O O . SER A 1 89 ? 10.757 14.708 -17.055 1.00 93.56 89 SER A O 1
ATOM 670 N N . ALA A 1 90 ? 11.821 13.388 -15.594 1.00 94.38 90 ALA A N 1
ATOM 671 C CA . ALA A 1 90 ? 11.350 12.113 -16.103 1.00 94.38 90 ALA A CA 1
ATOM 672 C C . ALA A 1 90 ? 10.556 11.355 -15.030 1.00 94.38 90 ALA A C 1
ATOM 674 O O . ALA A 1 90 ? 10.679 11.592 -13.827 1.00 94.38 90 ALA A O 1
ATOM 675 N N . SER A 1 91 ? 9.731 10.415 -15.485 1.00 94.50 91 SER A N 1
ATOM 676 C CA . SER A 1 91 ? 9.079 9.426 -14.628 1.00 94.50 91 SER A CA 1
ATOM 677 C C . SER A 1 91 ? 9.184 8.051 -15.268 1.00 94.50 91 SER A C 1
ATOM 679 O O . SER A 1 91 ? 9.146 7.929 -16.499 1.00 94.50 91 SER A O 1
ATOM 681 N N . ARG A 1 92 ? 9.369 7.026 -14.440 1.00 95.56 92 ARG A N 1
ATOM 682 C CA . ARG A 1 92 ? 9.577 5.641 -14.872 1.00 95.56 92 ARG A CA 1
ATOM 683 C C . ARG A 1 92 ? 8.804 4.693 -13.975 1.00 95.56 92 ARG A C 1
ATOM 685 O O . ARG A 1 92 ? 8.690 4.928 -12.773 1.00 95.56 92 ARG A O 1
ATOM 692 N N . LEU A 1 93 ? 8.338 3.606 -14.576 1.00 96.56 93 LEU A N 1
ATOM 693 C CA . LEU A 1 93 ? 7.958 2.413 -13.839 1.00 96.56 93 LEU A CA 1
ATOM 694 C C . LEU A 1 93 ? 9.156 1.465 -13.839 1.00 96.56 93 LEU A C 1
ATOM 696 O O . LEU A 1 93 ? 9.626 1.072 -14.904 1.00 96.56 93 LEU A O 1
ATOM 700 N N . LEU A 1 94 ? 9.647 1.120 -12.656 1.00 96.81 94 LEU A N 1
ATOM 701 C CA . LEU A 1 94 ? 10.713 0.147 -12.457 1.00 96.81 94 LEU A CA 1
ATOM 702 C C . LEU A 1 94 ? 10.094 -1.132 -11.888 1.00 96.81 94 LEU A C 1
ATOM 704 O O . LEU A 1 94 ? 9.364 -1.087 -10.899 1.00 96.81 94 LEU A O 1
ATOM 708 N N . LEU A 1 95 ? 10.364 -2.262 -12.532 1.00 96.69 95 LEU A N 1
ATOM 709 C CA . LEU A 1 95 ? 9.856 -3.574 -12.152 1.00 96.69 95 LEU A CA 1
ATOM 710 C C . LEU A 1 95 ? 10.998 -4.393 -11.575 1.00 96.69 95 LEU A C 1
ATOM 712 O O . LEU A 1 95 ? 11.914 -4.755 -12.306 1.00 96.69 95 LEU A O 1
ATOM 716 N N . PHE A 1 96 ? 10.933 -4.718 -10.291 1.00 96.19 96 PHE A N 1
ATOM 717 C CA . PHE A 1 96 ? 11.924 -5.567 -9.635 1.00 96.19 96 PHE A CA 1
ATOM 718 C C . PHE A 1 96 ? 11.358 -6.963 -9.408 1.00 96.19 96 PHE A C 1
ATOM 720 O O . PHE A 1 96 ? 10.180 -7.112 -9.080 1.00 96.19 96 PHE A O 1
ATOM 727 N N . ASN A 1 97 ? 12.187 -8.002 -9.527 1.00 92.94 97 ASN A N 1
ATOM 728 C CA . ASN A 1 97 ? 11.774 -9.344 -9.137 1.00 92.94 97 ASN A CA 1
ATOM 729 C C . ASN A 1 97 ? 11.385 -9.377 -7.647 1.00 92.94 97 ASN A C 1
ATOM 731 O O . ASN A 1 97 ? 12.163 -8.975 -6.781 1.00 92.94 97 ASN A O 1
ATOM 735 N N . ALA A 1 98 ? 10.200 -9.907 -7.357 1.00 86.56 98 ALA A N 1
ATOM 736 C CA . ALA A 1 98 ? 9.645 -10.032 -6.011 1.00 86.56 98 ALA A CA 1
ATOM 737 C C . ALA A 1 98 ? 10.528 -10.795 -5.004 1.00 86.56 98 ALA A C 1
ATOM 739 O O . ALA A 1 98 ? 10.521 -10.493 -3.809 1.00 86.56 98 ALA A O 1
ATOM 740 N N . GLY A 1 99 ? 11.257 -11.813 -5.464 1.00 85.81 99 GLY A N 1
ATOM 741 C CA . GLY A 1 99 ? 12.035 -12.696 -4.600 1.00 85.81 99 GLY A CA 1
ATOM 742 C C . GLY A 1 99 ? 13.282 -12.023 -4.033 1.00 85.81 99 GLY A C 1
ATOM 743 O O . GLY A 1 99 ? 13.558 -12.162 -2.848 1.00 85.81 99 GLY A O 1
ATOM 744 N N . GLY A 1 100 ? 14.014 -11.271 -4.860 1.00 89.56 100 GLY A N 1
ATOM 745 C CA . GLY A 1 100 ? 15.332 -10.738 -4.487 1.00 89.56 100 GLY A CA 1
ATOM 746 C C . GLY A 1 100 ? 15.579 -9.267 -4.811 1.00 89.56 100 GLY A C 1
ATOM 747 O O . GLY A 1 100 ? 16.711 -8.818 -4.664 1.00 89.56 100 GLY A O 1
ATOM 748 N N . LEU A 1 101 ? 14.571 -8.530 -5.290 1.00 92.19 101 LEU A N 1
ATOM 749 C CA . LEU A 1 101 ? 14.702 -7.158 -5.803 1.00 92.19 101 LEU A CA 1
ATOM 750 C C . LEU A 1 101 ? 15.729 -6.987 -6.946 1.00 92.19 101 LEU A C 1
ATOM 752 O O . LEU A 1 101 ? 16.189 -5.880 -7.201 1.00 92.19 101 LEU A O 1
ATOM 756 N N . GLY A 1 102 ? 16.100 -8.066 -7.641 1.00 88.19 102 GLY A N 1
ATOM 757 C CA . GLY A 1 102 ? 16.995 -8.032 -8.807 1.00 88.19 102 GLY A CA 1
ATOM 758 C C . GLY A 1 102 ? 16.253 -8.136 -10.143 1.00 88.19 102 GLY A C 1
ATOM 759 O O . GLY A 1 102 ? 15.033 -8.297 -10.165 1.00 88.19 102 GLY A O 1
ATOM 760 N N . GLY A 1 103 ? 16.997 -8.106 -11.255 1.00 76.31 103 GLY A N 1
ATOM 761 C CA . GLY A 1 103 ? 16.454 -8.335 -12.602 1.00 76.31 103 GLY A CA 1
ATOM 762 C C . GLY A 1 103 ? 15.473 -7.249 -13.029 1.00 76.31 103 GLY A C 1
ATOM 763 O O . GLY A 1 103 ? 14.329 -7.554 -13.364 1.00 76.31 103 GLY A O 1
ATOM 764 N N . GLU A 1 104 ? 15.907 -5.994 -12.936 1.00 87.69 104 GLU A N 1
ATOM 765 C CA . GLU A 1 104 ? 15.055 -4.838 -13.137 1.00 87.69 104 GLU A CA 1
ATOM 766 C C . GLU A 1 104 ? 14.696 -4.607 -14.607 1.00 87.69 104 GLU A C 1
ATOM 768 O O . GLU A 1 104 ? 15.508 -4.794 -15.515 1.00 87.69 104 GLU A O 1
ATOM 773 N N . VAL A 1 105 ? 13.469 -4.146 -14.836 1.00 93.25 105 VAL A N 1
ATOM 774 C CA . VAL A 1 105 ? 13.028 -3.614 -16.128 1.00 93.25 105 VAL A CA 1
ATOM 775 C C . VAL A 1 105 ? 12.495 -2.209 -15.908 1.00 93.25 105 VAL A C 1
ATOM 777 O O . VAL A 1 105 ? 11.673 -1.986 -15.021 1.00 93.25 105 VAL A O 1
ATOM 780 N N . ALA A 1 106 ? 12.948 -1.262 -16.724 1.00 95.44 106 ALA A N 1
ATOM 781 C CA . ALA A 1 106 ? 12.445 0.102 -16.713 1.00 95.44 106 ALA A CA 1
ATOM 782 C C . ALA A 1 106 ? 11.536 0.344 -17.913 1.00 95.44 106 ALA A C 1
ATOM 784 O O . ALA A 1 106 ? 11.942 0.186 -19.065 1.00 95.44 106 ALA A O 1
ATOM 785 N N . LEU A 1 107 ? 10.313 0.774 -17.633 1.00 96.12 107 LEU A N 1
ATOM 786 C CA . LEU A 1 107 ? 9.306 1.080 -18.634 1.00 96.12 107 LEU A CA 1
ATOM 787 C C . LEU A 1 107 ? 9.013 2.580 -18.653 1.00 96.12 107 LEU A C 1
ATOM 789 O O . LEU A 1 107 ? 9.108 3.285 -17.642 1.00 96.12 107 LEU A O 1
ATOM 793 N N . THR A 1 108 ? 8.622 3.069 -19.827 1.00 94.31 108 THR A N 1
ATOM 794 C CA . THR A 1 108 ? 8.151 4.442 -20.031 1.00 94.31 108 THR A CA 1
ATOM 795 C C . THR A 1 108 ? 6.884 4.414 -20.866 1.00 94.31 108 THR A C 1
ATOM 797 O O . THR A 1 108 ? 6.876 3.822 -21.940 1.00 94.31 108 THR A O 1
ATOM 800 N N . ASP A 1 109 ? 5.850 5.105 -20.399 1.00 91.56 109 ASP A N 1
ATOM 801 C CA . ASP A 1 109 ? 4.604 5.302 -21.130 1.00 91.56 109 ASP A CA 1
ATOM 802 C C . ASP A 1 109 ? 3.980 6.653 -20.743 1.00 91.56 109 ASP A C 1
ATOM 804 O O . ASP A 1 109 ? 4.147 7.130 -19.616 1.00 91.56 109 ASP A O 1
ATOM 808 N N . ALA A 1 110 ? 3.259 7.286 -21.670 1.00 87.94 110 ALA A N 1
ATOM 809 C CA . ALA A 1 110 ? 2.585 8.561 -21.422 1.00 87.94 110 ALA A CA 1
ATOM 810 C C . ALA A 1 110 ? 1.407 8.440 -20.432 1.00 87.94 110 ALA A C 1
ATOM 812 O O . ALA A 1 110 ? 1.012 9.436 -19.816 1.00 87.94 110 ALA A O 1
ATOM 813 N N . GLY A 1 111 ? 0.850 7.239 -20.271 1.00 85.00 111 GLY A N 1
ATOM 814 C CA . GLY A 1 111 ? -0.229 6.894 -19.351 1.00 85.00 111 GLY A CA 1
ATOM 815 C C . GLY A 1 111 ? 0.227 6.542 -17.933 1.00 85.00 111 GLY A C 1
ATOM 816 O O . GLY A 1 111 ? -0.622 6.470 -17.045 1.00 85.00 111 GLY A O 1
ATOM 817 N N . PHE A 1 112 ? 1.530 6.373 -17.682 1.00 89.12 112 PHE A N 1
ATOM 818 C CA . PHE A 1 112 ? 2.029 6.007 -16.351 1.00 89.12 112 PHE A CA 1
ATOM 819 C C . PHE A 1 112 ? 1.822 7.110 -15.317 1.00 89.12 112 PHE A C 1
ATOM 821 O O . PHE A 1 112 ? 2.123 8.283 -15.555 1.00 89.12 112 PHE A O 1
ATOM 828 N N . ARG A 1 113 ? 1.321 6.727 -14.144 1.00 87.56 113 ARG A N 1
ATOM 829 C CA . ARG A 1 113 ? 1.057 7.599 -12.991 1.00 87.56 113 ARG A CA 1
ATOM 830 C C . ARG A 1 113 ? 1.407 6.837 -11.710 1.00 87.56 113 ARG A C 1
ATOM 832 O O . ARG A 1 113 ? 1.690 5.647 -11.757 1.00 87.56 113 ARG A O 1
ATOM 839 N N . ARG A 1 114 ? 1.321 7.506 -10.555 1.00 86.44 114 ARG A N 1
ATOM 840 C CA . ARG A 1 114 ? 1.609 6.904 -9.238 1.00 86.44 114 ARG A CA 1
ATOM 841 C C . ARG A 1 114 ? 0.620 5.815 -8.795 1.00 86.44 114 ARG A C 1
ATOM 843 O O . ARG A 1 114 ? 0.876 5.157 -7.799 1.00 86.44 114 ARG A O 1
ATOM 850 N N . ALA A 1 115 ? -0.493 5.644 -9.504 1.00 82.94 115 ALA A N 1
ATOM 851 C CA . ALA A 1 115 ? -1.437 4.551 -9.299 1.00 82.94 115 ALA A CA 1
ATOM 852 C C . ALA A 1 115 ? -0.784 3.225 -9.710 1.00 82.94 115 ALA A C 1
ATOM 854 O O . ALA A 1 115 ? -0.535 3.027 -10.898 1.00 82.94 115 ALA A O 1
ATOM 855 N N . LEU A 1 116 ? -0.494 2.360 -8.743 1.00 85.94 116 LEU A N 1
ATOM 856 C CA . LEU A 1 116 ? 0.068 1.027 -8.953 1.00 85.94 116 LEU A CA 1
ATOM 857 C C . LEU A 1 116 ? -0.970 -0.013 -8.528 1.00 85.94 116 LEU A C 1
ATOM 859 O O . LEU A 1 116 ? -1.945 0.329 -7.873 1.00 85.94 116 LEU A O 1
ATOM 863 N N . GLY A 1 117 ? -0.839 -1.247 -9.002 1.00 81.75 117 GLY A N 1
ATOM 864 C CA . GLY A 1 117 ? -1.870 -2.247 -8.755 1.00 81.75 117 GLY A CA 1
ATOM 865 C C . GLY A 1 117 ? -1.524 -3.611 -9.308 1.00 81.75 117 GLY A C 1
ATOM 866 O O . GLY A 1 117 ? -0.850 -3.725 -10.333 1.00 81.75 117 GLY A O 1
ATOM 867 N N . ASN A 1 118 ? -2.056 -4.654 -8.683 1.00 80.94 118 ASN A N 1
ATOM 868 C CA . ASN A 1 118 ? -2.325 -5.897 -9.397 1.00 80.94 118 ASN A CA 1
ATOM 869 C C . ASN A 1 118 ? -3.741 -5.851 -9.982 1.00 80.94 118 ASN A C 1
ATOM 871 O O . ASN A 1 118 ? -4.646 -5.265 -9.384 1.00 80.94 118 ASN A O 1
ATOM 875 N N . THR A 1 119 ? -3.941 -6.492 -11.128 1.00 78.88 119 THR A N 1
ATOM 876 C CA . THR A 1 119 ? -5.199 -6.486 -11.883 1.00 78.88 119 THR A CA 1
ATOM 877 C C . THR A 1 119 ? -5.491 -7.886 -12.407 1.00 78.88 119 THR A C 1
ATOM 879 O O . THR A 1 119 ? -4.595 -8.733 -12.499 1.00 78.88 119 THR A O 1
ATOM 882 N N . ALA A 1 120 ? -6.732 -8.128 -12.820 1.00 73.94 120 ALA A N 1
ATOM 883 C CA . ALA A 1 120 ? -7.045 -9.314 -13.600 1.00 73.94 120 ALA A CA 1
ATOM 884 C C . ALA A 1 120 ? -6.298 -9.281 -14.950 1.00 73.94 120 ALA A C 1
ATOM 886 O O . ALA A 1 120 ? -6.717 -8.619 -15.893 1.00 73.94 120 ALA A O 1
ATOM 887 N N . GLY A 1 121 ? -5.183 -10.013 -15.040 1.00 75.31 121 GLY A N 1
ATOM 888 C CA . GLY A 1 121 ? -4.412 -10.182 -16.277 1.00 75.31 121 GLY A CA 1
ATOM 889 C C . GLY A 1 121 ? -3.110 -9.383 -16.372 1.00 75.31 121 GLY A C 1
ATOM 890 O O . GLY A 1 121 ? -2.417 -9.512 -17.376 1.00 75.31 121 GLY A O 1
ATOM 891 N N . GLY A 1 122 ? -2.730 -8.613 -15.349 1.00 87.00 122 GLY A N 1
ATOM 892 C CA . GLY A 1 122 ? -1.434 -7.932 -15.344 1.00 87.00 122 GLY A CA 1
ATOM 893 C C . GLY A 1 122 ? -1.266 -6.909 -14.232 1.00 87.00 122 GLY A C 1
ATOM 894 O O . GLY A 1 122 ? -2.049 -6.876 -13.285 1.00 87.00 122 GLY A O 1
ATOM 895 N N . PHE A 1 123 ? -0.258 -6.050 -14.363 1.00 88.75 123 PHE A N 1
ATOM 896 C CA . PHE A 1 123 ? 0.042 -4.998 -13.390 1.00 88.75 123 PHE A CA 1
ATOM 897 C C . PHE A 1 123 ? -0.441 -3.635 -13.871 1.00 88.75 123 PHE A C 1
ATOM 899 O O . PHE A 1 123 ? -0.269 -3.295 -15.035 1.00 88.75 123 PHE A O 1
ATOM 906 N N . LEU A 1 124 ? -1.000 -2.824 -12.984 1.00 86.25 124 LEU A N 1
ATOM 907 C CA . LEU A 1 124 ? -1.425 -1.467 -13.302 1.00 86.25 124 LEU A CA 1
ATOM 908 C C . LEU A 1 124 ? -0.296 -0.465 -13.060 1.00 86.25 124 LEU A C 1
ATOM 910 O O . LEU A 1 124 ? 0.400 -0.526 -12.046 1.00 86.25 124 LEU A O 1
ATOM 914 N N . CYS A 1 125 ? -0.181 0.509 -13.959 1.00 88.19 125 CYS A N 1
ATOM 915 C CA . CYS A 1 125 ? 0.531 1.756 -13.713 1.00 88.19 125 CYS A CA 1
ATOM 916 C C . CYS A 1 125 ? -0.198 2.924 -14.388 1.00 88.19 125 CYS A C 1
ATOM 918 O O . CYS A 1 125 ? -0.109 3.124 -15.602 1.00 88.19 125 CYS A O 1
ATOM 920 N N . GLY A 1 126 ? -0.931 3.717 -13.607 1.00 85.38 126 GLY A N 1
ATOM 921 C CA . GLY A 1 126 ? -1.800 4.765 -14.137 1.00 85.38 126 GLY A CA 1
ATOM 922 C C . GLY A 1 126 ? -2.866 4.202 -15.075 1.00 85.38 126 GLY A C 1
ATOM 923 O O . GLY A 1 126 ? -3.649 3.351 -14.679 1.00 85.38 126 GLY A O 1
ATOM 924 N N . GLY A 1 127 ? -2.900 4.690 -16.315 1.00 81.88 127 GLY A N 1
ATOM 925 C CA . GLY A 1 127 ? -3.838 4.232 -17.349 1.00 81.88 127 GLY A CA 1
ATOM 926 C C . GLY A 1 127 ? -3.314 3.083 -18.215 1.00 81.88 127 GLY A C 1
ATOM 927 O O . GLY A 1 127 ? -3.823 2.882 -19.317 1.00 81.88 127 GLY A O 1
ATOM 928 N N . ALA A 1 128 ? -2.269 2.378 -17.781 1.00 86.88 128 ALA A N 1
ATOM 929 C CA . ALA A 1 128 ? -1.626 1.326 -18.558 1.00 86.88 128 ALA A CA 1
ATOM 930 C C . ALA A 1 128 ? -1.567 0.004 -17.787 1.00 86.88 128 ALA A C 1
ATOM 932 O O . ALA A 1 128 ? -1.335 -0.008 -16.577 1.00 86.88 128 ALA A O 1
ATOM 933 N N . ILE A 1 129 ? -1.724 -1.098 -18.520 1.00 87.31 129 ILE A N 1
ATOM 934 C CA . ILE A 1 129 ? -1.550 -2.462 -18.015 1.00 87.31 129 ILE A CA 1
ATOM 935 C C . ILE A 1 129 ? -0.217 -2.998 -18.507 1.00 87.31 129 ILE A C 1
ATOM 937 O O . ILE A 1 129 ? 0.109 -2.853 -19.679 1.00 87.31 129 ILE A O 1
ATOM 941 N N . ILE A 1 130 ? 0.549 -3.608 -17.618 1.00 91.62 130 ILE A N 1
ATOM 942 C CA . ILE A 1 130 ? 1.827 -4.241 -17.907 1.00 91.62 130 ILE A CA 1
ATOM 943 C C . ILE A 1 130 ? 1.628 -5.747 -17.895 1.00 91.62 130 ILE A C 1
ATOM 945 O O . ILE A 1 130 ? 1.113 -6.293 -16.914 1.00 91.62 130 ILE A O 1
ATOM 949 N N . ASP A 1 131 ? 2.062 -6.410 -18.960 1.00 91.50 131 ASP A N 1
ATOM 950 C CA . ASP A 1 131 ? 2.106 -7.866 -19.013 1.00 91.50 131 ASP A CA 1
ATOM 951 C C . ASP A 1 131 ? 3.234 -8.379 -18.087 1.00 91.50 131 ASP A C 1
ATOM 953 O O . ASP A 1 131 ? 4.404 -8.026 -18.273 1.00 91.50 131 ASP A O 1
ATOM 957 N N . PRO A 1 132 ? 2.925 -9.207 -17.072 1.00 90.19 132 PRO A N 1
ATOM 958 C CA . PRO A 1 132 ? 3.913 -9.716 -16.117 1.00 90.19 132 PRO A CA 1
ATOM 959 C C . PRO A 1 132 ? 4.979 -10.646 -16.708 1.00 90.19 132 PRO A C 1
ATOM 961 O O . PRO A 1 132 ? 6.031 -10.847 -16.088 1.00 90.19 132 PRO A O 1
ATOM 964 N N . ILE A 1 133 ? 4.688 -11.270 -17.852 1.00 91.00 133 ILE A N 1
ATOM 965 C CA . ILE A 1 133 ? 5.503 -12.326 -18.455 1.00 91.00 133 ILE A CA 1
ATOM 966 C C . ILE A 1 133 ? 6.608 -11.715 -19.310 1.00 91.00 133 ILE A C 1
ATOM 968 O O . ILE A 1 133 ? 7.772 -12.097 -19.167 1.00 91.00 133 ILE A O 1
ATOM 972 N N . ASP A 1 134 ? 6.261 -10.771 -20.185 1.00 92.50 134 ASP A N 1
ATOM 973 C CA . ASP A 1 134 ? 7.216 -10.136 -21.099 1.00 92.50 134 ASP A CA 1
ATOM 974 C C . ASP A 1 134 ? 7.621 -8.709 -20.685 1.00 92.50 134 ASP A C 1
ATOM 976 O O . ASP A 1 134 ? 8.576 -8.161 -21.240 1.00 92.50 134 ASP A O 1
ATOM 980 N N . ASN A 1 135 ? 6.983 -8.153 -19.649 1.00 93.00 135 ASN A N 1
ATOM 981 C CA . ASN A 1 135 ? 7.172 -6.786 -19.159 1.00 93.00 135 ASN A CA 1
ATOM 982 C C . ASN A 1 135 ? 6.876 -5.721 -20.228 1.00 93.00 135 ASN A C 1
ATOM 984 O O . ASN A 1 135 ? 7.539 -4.685 -20.272 1.00 93.00 135 ASN A O 1
ATOM 988 N N . SER A 1 136 ? 5.907 -5.967 -21.107 1.00 92.75 136 SER A N 1
ATOM 989 C CA . SER A 1 136 ? 5.461 -4.998 -22.106 1.00 92.75 136 SER A CA 1
ATOM 990 C C . SER A 1 136 ? 4.242 -4.204 -21.636 1.00 92.75 136 SER A C 1
ATOM 992 O O . SER A 1 136 ? 3.442 -4.660 -20.819 1.00 92.75 136 SER A O 1
ATOM 994 N N . THR A 1 137 ? 4.097 -2.984 -22.156 1.00 91.12 137 THR A N 1
ATOM 995 C CA . THR A 1 137 ? 2.888 -2.185 -21.948 1.00 91.12 137 THR A CA 1
ATOM 996 C C . THR A 1 137 ? 1.793 -2.661 -22.902 1.00 91.12 137 THR A C 1
ATOM 998 O O . THR A 1 137 ? 1.964 -2.640 -24.122 1.00 91.12 137 THR A O 1
ATOM 1001 N N . GLY A 1 138 ? 0.667 -3.077 -22.337 1.00 83.31 138 GLY A N 1
ATOM 1002 C CA . GLY A 1 138 ? -0.543 -3.470 -23.039 1.00 83.31 138 GLY A CA 1
ATOM 1003 C C . GLY A 1 138 ? -1.407 -2.287 -23.479 1.00 83.31 138 GLY A C 1
ATOM 1004 O O . GLY A 1 138 ? -0.962 -1.145 -23.604 1.00 83.31 138 GLY A O 1
ATOM 1005 N N . THR A 1 139 ? -2.682 -2.574 -23.745 1.00 75.38 139 THR A N 1
ATOM 1006 C CA . THR A 1 139 ? -3.628 -1.565 -24.242 1.00 75.38 139 THR A CA 1
ATOM 1007 C C . THR A 1 139 ? -3.920 -0.530 -23.149 1.00 75.38 139 THR A C 1
ATOM 1009 O O . THR A 1 139 ? -4.220 -0.927 -22.021 1.00 75.38 139 THR A O 1
ATOM 1012 N N . PRO A 1 140 ? -3.873 0.780 -23.460 1.00 77.94 140 PRO A N 1
ATOM 1013 C CA . PRO A 1 140 ? -4.302 1.812 -22.528 1.00 77.94 140 PRO A CA 1
ATOM 1014 C C . PRO A 1 140 ? -5.759 1.611 -22.118 1.00 77.94 140 PRO A C 1
ATOM 1016 O O . PRO A 1 140 ? -6.619 1.354 -22.964 1.00 77.94 140 PRO A O 1
ATOM 1019 N N . ILE A 1 141 ? -6.040 1.779 -20.834 1.00 75.62 141 ILE A N 1
ATOM 1020 C CA . ILE A 1 141 ? -7.401 1.720 -20.309 1.00 75.62 141 ILE A CA 1
ATOM 1021 C C . ILE A 1 141 ? -8.022 3.118 -20.332 1.00 75.62 141 ILE A C 1
ATOM 1023 O O . ILE A 1 141 ? -7.358 4.124 -20.065 1.00 75.62 141 ILE A O 1
ATOM 1027 N N . VAL A 1 142 ? -9.307 3.199 -20.684 1.00 67.75 142 VAL A N 1
ATOM 1028 C CA . VAL A 1 142 ? -10.056 4.457 -20.598 1.00 67.75 142 VAL A CA 1
ATOM 1029 C C . VAL A 1 142 ? -10.495 4.630 -19.154 1.00 67.75 142 VAL A C 1
ATOM 1031 O O . VAL A 1 142 ? -11.383 3.933 -18.675 1.00 67.75 142 VAL A O 1
ATOM 1034 N N . TRP A 1 143 ? -9.843 5.566 -18.476 1.00 64.00 143 TRP A N 1
ATOM 1035 C CA . TRP A 1 143 ? -9.965 5.787 -17.043 1.00 64.00 143 TRP A CA 1
ATOM 1036 C C . TRP A 1 143 ? -10.242 7.258 -16.750 1.00 64.00 143 TRP A C 1
ATOM 1038 O O . TRP A 1 143 ? -9.558 8.129 -17.289 1.00 64.00 143 TRP A O 1
ATOM 1048 N N . ASN A 1 144 ? -11.232 7.546 -15.902 1.00 56.34 144 ASN A N 1
ATOM 1049 C CA . ASN A 1 144 ? -11.807 8.892 -15.778 1.00 56.34 144 ASN A CA 1
ATOM 1050 C C . ASN A 1 144 ? -11.488 9.635 -14.470 1.00 56.34 144 ASN A C 1
ATOM 1052 O O . ASN A 1 144 ? -12.112 10.660 -14.198 1.00 56.34 144 ASN A O 1
ATOM 1056 N N . ASP A 1 145 ? -10.524 9.187 -13.666 1.00 57.97 145 ASP A N 1
ATOM 1057 C CA . ASP A 1 145 ? -10.238 9.841 -12.382 1.00 57.97 145 ASP A CA 1
ATOM 1058 C C . ASP A 1 145 ? -9.042 10.787 -12.368 1.00 57.97 145 ASP A C 1
ATOM 1060 O O . ASP A 1 145 ? -8.016 10.596 -13.018 1.00 57.97 145 ASP A O 1
ATOM 1064 N N . SER A 1 146 ? -9.220 11.821 -11.555 1.00 47.06 146 SER A N 1
ATOM 1065 C CA . SER A 1 146 ? -8.354 12.970 -11.352 1.00 47.06 146 SER A CA 1
ATOM 1066 C C . SER A 1 146 ? -7.565 12.934 -10.030 1.00 47.06 146 SER A C 1
ATOM 1068 O O . SER A 1 146 ? -6.646 13.738 -9.865 1.00 47.06 146 SER A O 1
ATOM 1070 N N . SER A 1 147 ? -7.875 12.020 -9.098 1.00 49.66 147 SER A N 1
ATOM 1071 C CA . SER A 1 147 ? -7.360 12.029 -7.713 1.00 49.66 147 SER A CA 1
ATOM 1072 C C . SER A 1 147 ? -5.912 11.522 -7.546 1.00 49.66 147 SER A C 1
ATOM 1074 O O . SER A 1 147 ? -5.206 11.901 -6.607 1.00 49.66 147 SER A O 1
ATOM 1076 N N . ASN A 1 148 ? -5.415 10.709 -8.486 1.00 47.06 148 ASN A N 1
ATOM 1077 C CA . ASN A 1 148 ? -4.076 10.101 -8.501 1.00 47.06 148 ASN A CA 1
ATOM 1078 C C . ASN A 1 148 ? -3.698 9.241 -7.267 1.00 47.06 148 ASN A C 1
ATOM 1080 O O . ASN A 1 148 ? -2.591 8.717 -7.266 1.00 47.06 148 ASN A O 1
ATOM 1084 N N . VAL A 1 149 ? -4.513 9.101 -6.217 1.00 41.59 149 VAL A N 1
ATOM 1085 C CA . VAL A 1 149 ? -4.274 8.160 -5.101 1.00 41.59 149 VAL A CA 1
ATOM 1086 C C . VAL A 1 149 ? -5.366 7.116 -5.174 1.00 41.59 149 VAL A C 1
ATOM 1088 O O . VAL A 1 149 ? -6.532 7.439 -4.979 1.00 41.59 149 VAL A O 1
ATOM 1091 N N . ARG A 1 150 ? -4.996 5.883 -5.483 1.00 54.81 150 ARG A N 1
ATOM 1092 C CA . ARG A 1 150 ? -5.929 4.768 -5.481 1.00 54.81 150 ARG A CA 1
ATOM 1093 C C . ARG A 1 150 ? -5.186 3.558 -4.976 1.00 54.81 150 ARG A C 1
ATOM 1095 O O . ARG A 1 150 ? -4.080 3.283 -5.438 1.00 54.81 150 ARG A O 1
ATOM 1102 N N . ALA A 1 151 ? -5.807 2.889 -4.030 1.00 48.28 151 ALA A N 1
ATOM 1103 C CA . ALA A 1 151 ? -5.376 1.587 -3.606 1.00 48.28 151 ALA A CA 1
ATOM 1104 C C . ALA A 1 151 ? -6.162 0.560 -4.422 1.00 48.28 151 ALA A C 1
ATOM 1106 O O . ALA A 1 151 ? 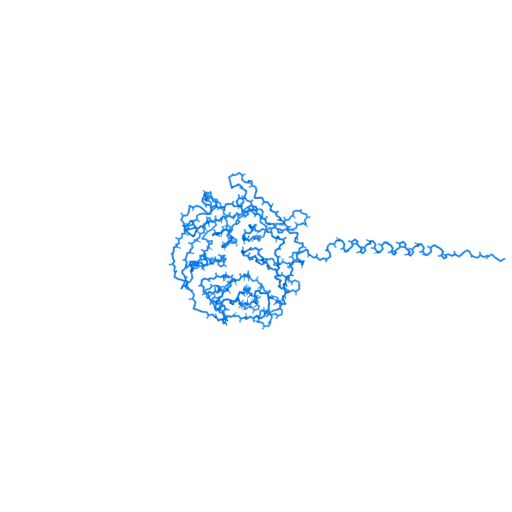-7.394 0.581 -4.499 1.00 48.28 151 ALA A O 1
ATOM 1107 N N . PHE A 1 152 ? -5.402 -0.229 -5.164 1.00 57.31 152 PHE A N 1
ATOM 1108 C CA . PHE A 1 152 ? -5.888 -1.267 -6.049 1.00 57.31 152 PHE A CA 1
ATOM 1109 C C . PHE A 1 152 ? -5.476 -2.592 -5.451 1.00 57.31 152 PHE A C 1
ATOM 1111 O O . PHE A 1 152 ? -4.298 -2.725 -5.144 1.00 57.31 152 PHE A O 1
ATOM 1118 N N . ARG A 1 153 ? -6.364 -3.591 -5.462 1.00 57.75 153 ARG A N 1
ATOM 1119 C CA . ARG A 1 153 ? -6.002 -4.963 -5.853 1.00 57.75 153 ARG A CA 1
ATOM 1120 C C . ARG A 1 153 ? -7.205 -5.886 -5.940 1.00 57.75 153 ARG A C 1
ATOM 1122 O O . ARG A 1 153 ? -8.000 -5.988 -5.016 1.00 57.75 153 ARG A O 1
ATOM 1129 N N . VAL A 1 154 ? -7.271 -6.537 -7.104 1.00 52.62 154 VAL A N 1
ATOM 1130 C CA . VAL A 1 154 ? -7.950 -7.794 -7.466 1.00 52.62 154 VAL A CA 1
ATOM 1131 C C . VAL A 1 154 ? -8.895 -8.355 -6.401 1.00 52.62 154 VAL A C 1
ATOM 1133 O O . VAL A 1 154 ? -8.466 -8.857 -5.364 1.00 52.62 154 VAL A O 1
ATOM 1136 N N . GLY A 1 155 ? -10.190 -8.342 -6.734 1.00 47.62 155 GLY A N 1
ATOM 1137 C CA . GLY A 1 155 ? -11.168 -9.176 -6.051 1.00 47.62 155 GLY A CA 1
ATOM 1138 C C . GLY A 1 155 ? -10.871 -10.642 -6.317 1.00 47.62 155 GLY A C 1
ATOM 1139 O O . GLY A 1 155 ? -10.275 -10.963 -7.336 1.00 47.62 155 GLY A O 1
ATOM 1140 N N . ASP A 1 156 ? -11.256 -11.497 -5.370 1.00 51.16 156 ASP A N 1
ATOM 1141 C CA . ASP A 1 156 ? -11.161 -12.961 -5.397 1.00 51.16 156 ASP A CA 1
ATOM 1142 C C . ASP A 1 156 ? -10.531 -13.543 -6.688 1.00 51.16 156 ASP A C 1
ATOM 1144 O O . ASP A 1 156 ? -11.181 -13.487 -7.743 1.00 51.16 156 ASP A O 1
ATOM 1148 N N . PRO A 1 157 ? -9.318 -14.140 -6.642 1.00 50.19 157 PRO A N 1
ATOM 1149 C CA . PRO A 1 157 ? -8.675 -14.748 -7.811 1.00 50.19 157 PRO A CA 1
ATOM 1150 C C . PRO A 1 157 ? -9.546 -15.797 -8.530 1.00 50.19 157 PRO A C 1
ATOM 1152 O O . PRO A 1 157 ? -9.244 -16.161 -9.666 1.00 50.19 157 PRO A O 1
ATOM 1155 N N . GLY A 1 158 ? -10.634 -16.273 -7.912 1.00 56.59 158 GLY A N 1
ATOM 1156 C CA . GLY A 1 158 ? -11.654 -17.101 -8.555 1.00 56.59 158 GLY A CA 1
ATOM 1157 C C . GLY A 1 158 ? -12.624 -16.362 -9.494 1.00 56.59 158 GLY A C 1
ATOM 1158 O O . GLY A 1 158 ? -13.197 -16.999 -10.376 1.00 56.59 158 GLY A O 1
ATOM 1159 N N . SER A 1 159 ? -12.819 -15.050 -9.328 1.00 63.72 159 SER A N 1
ATOM 1160 C CA . SER A 1 159 ? -13.803 -14.232 -10.063 1.00 63.72 159 SER A CA 1
ATOM 1161 C C . SER A 1 159 ? -13.247 -13.545 -11.315 1.00 63.72 159 SER A C 1
ATOM 1163 O O . SER A 1 159 ? -13.970 -13.391 -12.298 1.00 63.72 159 SER A O 1
ATOM 1165 N N . GLY A 1 160 ? -11.970 -13.148 -11.298 1.00 68.75 160 GLY A N 1
ATOM 1166 C CA . GLY A 1 160 ? -11.340 -12.401 -12.392 1.00 68.75 160 GLY A CA 1
ATOM 1167 C C . GLY A 1 160 ? -11.812 -10.946 -12.544 1.00 68.75 160 GLY A C 1
ATOM 1168 O O . GLY A 1 160 ? -11.483 -10.323 -13.553 1.00 68.75 160 GLY A O 1
ATOM 1169 N N . SER A 1 161 ? -12.557 -10.403 -11.573 1.00 77.06 161 SER A N 1
ATOM 1170 C CA . SER A 1 161 ? -12.915 -8.979 -11.514 1.00 77.06 161 SER A CA 1
ATOM 1171 C C . SER A 1 161 ? -11.832 -8.162 -10.799 1.00 77.06 161 SER A C 1
ATOM 1173 O O . SER A 1 161 ? -11.215 -8.599 -9.824 1.00 77.06 161 SER A O 1
ATOM 1175 N N . THR A 1 162 ? -11.631 -6.931 -11.255 1.00 79.88 162 THR A N 1
ATOM 1176 C CA . THR A 1 162 ? -10.817 -5.912 -10.587 1.00 79.88 162 THR A CA 1
ATOM 1177 C C . THR A 1 162 ? -11.748 -4.924 -9.896 1.00 79.88 162 THR A C 1
ATOM 1179 O O . THR A 1 162 ? -12.726 -4.484 -10.491 1.00 79.88 162 THR A O 1
ATOM 1182 N N . TYR A 1 163 ? -11.451 -4.556 -8.651 1.00 81.06 163 TYR A N 1
ATOM 1183 C CA . TYR A 1 163 ? -12.206 -3.532 -7.929 1.00 81.06 163 TYR A CA 1
ATOM 1184 C C . TYR A 1 163 ? -11.296 -2.352 -7.613 1.00 81.06 163 TYR A C 1
ATOM 1186 O O . TYR A 1 163 ? -10.134 -2.539 -7.250 1.00 81.06 163 TYR A O 1
ATOM 1194 N N . ALA A 1 164 ? -11.834 -1.148 -7.763 1.00 81.06 164 ALA A N 1
ATOM 1195 C CA . ALA A 1 164 ? -11.151 0.101 -7.482 1.00 81.06 164 ALA A CA 1
ATOM 1196 C C . ALA A 1 164 ? -11.964 0.936 -6.489 1.00 81.06 164 ALA A C 1
ATOM 1198 O O . ALA A 1 164 ? -13.199 0.949 -6.540 1.00 81.06 164 ALA A O 1
ATOM 1199 N N . ILE A 1 165 ? -11.256 1.628 -5.594 1.00 83.88 165 ILE A N 1
ATOM 1200 C CA . ILE A 1 165 ? -11.850 2.595 -4.673 1.00 83.88 165 ILE A CA 1
ATOM 1201 C C . ILE A 1 165 ? -11.165 3.936 -4.825 1.00 83.88 165 ILE A C 1
ATOM 1203 O O . ILE A 1 165 ? -9.937 4.029 -4.735 1.00 83.88 165 ILE A O 1
ATOM 1207 N N . ASP A 1 166 ? -11.989 4.971 -4.945 1.00 82.06 166 ASP A N 1
ATOM 1208 C CA . ASP A 1 166 ? -11.519 6.336 -5.120 1.00 82.06 166 ASP A CA 1
ATOM 1209 C C . ASP A 1 166 ? -12.107 7.242 -4.084 1.00 82.06 166 ASP A C 1
ATOM 1211 O O . ASP A 1 166 ? -13.285 7.150 -3.740 1.00 82.06 166 ASP A O 1
ATOM 1215 N N . GLN A 1 167 ? -11.315 8.220 -3.680 1.00 85.19 167 GLN A N 1
ATOM 1216 C CA . GLN A 1 167 ? -11.865 9.332 -2.948 1.00 85.19 167 GLN A CA 1
ATOM 1217 C C . GLN A 1 167 ? -12.689 10.225 -3.889 1.00 85.19 167 GLN A C 1
ATOM 1219 O O . GLN A 1 167 ? -12.141 11.004 -4.666 1.00 85.19 167 GLN A O 1
ATOM 1224 N N . ASN A 1 168 ? -14.019 10.138 -3.786 1.00 85.56 168 ASN A N 1
ATOM 1225 C CA . ASN A 1 168 ? -14.949 11.002 -4.519 1.00 85.56 168 ASN A CA 1
ATOM 1226 C C . ASN A 1 168 ? -15.038 12.398 -3.874 1.00 85.56 168 ASN A C 1
ATOM 1228 O O . ASN A 1 168 ? -15.100 13.421 -4.552 1.00 85.56 168 ASN A O 1
ATOM 1232 N N . SER A 1 169 ? -15.031 12.452 -2.540 1.00 89.50 169 SER A N 1
ATOM 1233 C CA . SER A 1 169 ? -14.928 13.689 -1.759 1.00 89.50 169 SER A CA 1
ATOM 1234 C C . SER A 1 169 ? -14.309 13.402 -0.386 1.00 89.50 169 SER A C 1
ATOM 1236 O O . SER A 1 169 ? -13.954 12.267 -0.079 1.00 89.50 169 SER A O 1
ATOM 1238 N N . SER A 1 170 ? -14.188 14.402 0.491 1.00 89.75 170 SER A N 1
ATOM 1239 C CA . SER A 1 170 ? -13.805 14.134 1.886 1.00 89.75 170 SER A CA 1
ATOM 1240 C C . SER A 1 170 ? -14.849 13.316 2.654 1.00 89.75 170 SER A C 1
ATOM 1242 O O . SER A 1 170 ? -14.519 12.747 3.681 1.00 89.75 170 SER A O 1
ATOM 1244 N N . GLN A 1 171 ? -16.088 13.223 2.173 1.00 92.62 171 GLN A N 1
ATOM 1245 C CA . GLN A 1 171 ? -17.165 12.479 2.837 1.00 92.62 171 GLN A CA 1
ATOM 1246 C C . GLN A 1 171 ? -17.507 11.168 2.127 1.00 92.62 171 GLN A C 1
ATOM 1248 O O . GLN A 1 171 ? -18.188 10.330 2.705 1.00 92.62 171 GLN A O 1
ATOM 1253 N N . GLN A 1 172 ? -17.038 10.975 0.891 1.00 91.38 172 GLN A N 1
ATOM 1254 C CA . GLN A 1 172 ? -17.490 9.886 0.031 1.00 91.38 172 GLN A CA 1
ATOM 1255 C C . GLN A 1 172 ? -16.352 9.185 -0.696 1.00 91.38 172 GLN A C 1
ATOM 1257 O O . GLN A 1 172 ? -15.385 9.823 -1.122 1.00 91.38 172 GLN A O 1
ATOM 1262 N N . ALA A 1 173 ? -16.552 7.895 -0.949 1.00 88.19 173 ALA A N 1
ATOM 1263 C CA . ALA A 1 173 ? -15.741 7.101 -1.857 1.00 88.19 173 ALA A CA 1
ATOM 1264 C C . ALA A 1 173 ? -16.578 6.538 -3.019 1.00 88.19 173 ALA A C 1
ATOM 1266 O O . ALA A 1 173 ? -17.758 6.223 -2.848 1.00 88.19 173 ALA A O 1
ATOM 1267 N N . SER A 1 174 ? -15.965 6.443 -4.201 1.00 87.56 174 SER A N 1
ATOM 1268 C CA . SER A 1 174 ? -16.482 5.686 -5.347 1.00 87.56 174 SER A CA 1
ATOM 1269 C C . SER A 1 174 ? -15.957 4.259 -5.262 1.00 87.56 174 SER A C 1
ATOM 1271 O O . SER A 1 174 ? -14.779 4.060 -4.984 1.00 87.56 174 SER A O 1
ATOM 1273 N N . PHE A 1 175 ? -16.826 3.284 -5.489 1.00 87.06 175 PHE A N 1
ATOM 1274 C CA . PHE A 1 175 ? -16.536 1.857 -5.505 1.00 87.06 175 PHE A CA 1
ATOM 1275 C C . PHE A 1 175 ? -16.891 1.340 -6.887 1.00 87.06 175 PHE A C 1
ATOM 1277 O O . PHE A 1 175 ? -18.054 1.421 -7.284 1.00 87.06 175 PHE A O 1
ATOM 1284 N N . GLU A 1 176 ? -15.912 0.827 -7.619 1.00 85.19 176 GLU A N 1
ATOM 1285 C CA . GLU A 1 176 ? -16.067 0.492 -9.033 1.00 85.19 176 GLU A CA 1
ATOM 1286 C C . GLU A 1 176 ? -15.531 -0.909 -9.314 1.00 85.19 176 GLU A C 1
ATOM 1288 O O . GLU A 1 176 ? -14.417 -1.256 -8.925 1.00 85.19 176 GLU A O 1
ATOM 1293 N N . GLU A 1 177 ? -16.329 -1.718 -10.000 1.00 84.94 177 GLU A N 1
ATOM 1294 C CA . GLU A 1 177 ? -15.930 -3.009 -10.544 1.00 84.94 177 GLU A CA 1
ATOM 1295 C C . GLU A 1 177 ? -15.539 -2.868 -12.013 1.00 84.94 177 GLU A C 1
ATOM 1297 O O . GLU A 1 177 ? -16.183 -2.151 -12.781 1.00 84.94 177 GLU A O 1
ATOM 1302 N N . TYR A 1 178 ? -14.522 -3.619 -12.412 1.00 81.75 178 TYR A N 1
ATOM 1303 C CA . TYR A 1 178 ? -14.055 -3.751 -13.779 1.00 81.75 178 TYR A CA 1
ATOM 1304 C C . TYR A 1 178 ? -13.811 -5.225 -14.095 1.00 81.75 178 TYR A C 1
ATOM 1306 O O . TYR A 1 178 ? -13.285 -5.968 -13.266 1.00 81.75 178 TYR A O 1
ATOM 1314 N N . ASP A 1 179 ? -14.163 -5.663 -15.301 1.00 79.25 179 ASP A N 1
ATOM 1315 C CA . ASP A 1 179 ? -13.761 -6.990 -15.774 1.00 79.25 179 ASP A CA 1
ATOM 1316 C C . ASP A 1 179 ? -12.272 -7.020 -16.188 1.00 79.25 179 ASP A C 1
ATOM 1318 O O . ASP A 1 179 ? -11.576 -6.003 -16.178 1.00 79.25 179 ASP A O 1
ATOM 1322 N N . ALA A 1 180 ? -11.760 -8.191 -16.579 1.00 74.75 180 ALA A N 1
ATOM 1323 C CA . ALA A 1 180 ? -10.376 -8.343 -17.049 1.00 74.75 180 ALA A CA 1
ATOM 1324 C C . ALA A 1 180 ? -10.052 -7.549 -18.334 1.00 74.75 180 ALA A C 1
ATOM 1326 O O . ALA A 1 180 ? -8.886 -7.331 -18.655 1.00 74.75 180 ALA A O 1
ATOM 1327 N N . ALA A 1 181 ? -11.070 -7.117 -19.085 1.00 76.00 181 ALA A N 1
ATOM 1328 C CA . ALA A 1 181 ? -10.921 -6.232 -20.237 1.00 76.00 181 ALA A CA 1
ATOM 1329 C C . ALA A 1 181 ? -11.070 -4.746 -19.857 1.00 76.00 181 ALA A C 1
ATOM 1331 O O . ALA A 1 181 ? -11.087 -3.893 -20.745 1.00 76.00 181 ALA A O 1
ATOM 1332 N N . TRP A 1 182 ? -11.161 -4.437 -18.558 1.00 77.75 182 TRP A N 1
ATOM 1333 C CA . TRP A 1 182 ? -11.420 -3.106 -18.013 1.00 77.75 182 TRP A CA 1
ATOM 1334 C C . TRP A 1 182 ? -12.742 -2.485 -18.475 1.00 77.75 182 TRP A C 1
ATOM 1336 O O . TRP A 1 182 ? -12.890 -1.262 -18.531 1.00 77.75 182 TRP A O 1
ATOM 1346 N N . SER A 1 183 ? -13.738 -3.318 -18.776 1.00 80.81 183 SER A N 1
ATOM 1347 C CA . SER A 1 183 ? -15.106 -2.852 -18.985 1.00 80.81 183 SER A CA 1
ATOM 1348 C C . SER A 1 183 ? -15.743 -2.543 -17.629 1.00 80.81 183 SER A C 1
ATOM 1350 O O . SER A 1 183 ? -15.642 -3.371 -16.719 1.00 80.81 183 SER A O 1
ATOM 1352 N N . PRO A 1 184 ? -16.417 -1.390 -17.473 1.00 81.25 184 PRO A N 1
ATOM 1353 C CA . PRO A 1 184 ? -17.060 -1.038 -16.215 1.00 81.25 184 PRO A CA 1
ATOM 1354 C C . PRO A 1 184 ? -18.197 -2.016 -15.889 1.00 81.25 184 PRO A C 1
ATOM 1356 O O . PRO A 1 184 ? -19.043 -2.314 -16.738 1.00 81.25 184 PRO A O 1
ATOM 1359 N N . GLY A 1 185 ? -18.201 -2.495 -14.649 1.00 83.31 185 GLY A N 1
ATOM 1360 C CA . GLY A 1 185 ? -19.212 -3.355 -14.046 1.00 83.31 185 GLY A CA 1
ATOM 1361 C C . GLY A 1 185 ? -20.120 -2.585 -13.084 1.00 83.31 185 GLY A C 1
ATOM 1362 O O . GLY A 1 185 ? -20.615 -1.502 -13.404 1.00 83.31 185 GLY A O 1
ATOM 1363 N N . GLY A 1 186 ? -20.376 -3.161 -11.905 1.00 83.44 186 GLY A N 1
ATOM 1364 C CA . GLY A 1 186 ? -21.120 -2.484 -10.845 1.00 83.44 186 GLY A CA 1
ATOM 1365 C C . GLY A 1 186 ? -20.354 -1.290 -10.272 1.00 83.44 186 GLY A C 1
ATOM 1366 O O . GLY A 1 186 ? -19.142 -1.354 -10.082 1.00 83.44 186 GLY A O 1
ATOM 1367 N N . SER A 1 187 ? -21.059 -0.201 -9.961 1.00 86.88 187 SER A N 1
ATOM 1368 C CA . SER A 1 187 ? -20.467 0.937 -9.260 1.00 86.88 187 SER A CA 1
ATOM 1369 C C . SER A 1 187 ? -21.414 1.560 -8.240 1.00 86.88 187 SER A C 1
ATOM 1371 O O . SER A 1 187 ? -22.639 1.473 -8.365 1.00 86.88 187 SER A O 1
ATOM 1373 N N . ALA A 1 188 ? -20.836 2.183 -7.215 1.00 89.00 188 ALA A N 1
ATOM 1374 C CA . ALA A 1 188 ? -21.565 2.895 -6.177 1.00 89.00 188 ALA A CA 1
ATOM 1375 C C . ALA A 1 188 ? -20.738 4.047 -5.602 1.00 89.00 188 ALA A C 1
ATOM 1377 O O . ALA A 1 188 ? -19.529 3.934 -5.436 1.00 89.00 188 ALA A O 1
ATOM 1378 N N . ILE A 1 189 ? -21.408 5.137 -5.234 1.00 91.06 189 ILE A N 1
ATOM 1379 C CA . ILE A 1 189 ? -20.823 6.204 -4.417 1.00 91.06 189 ILE A CA 1
ATOM 1380 C C . ILE A 1 189 ? -21.402 6.067 -3.018 1.00 91.06 189 ILE A C 1
ATOM 1382 O O . ILE A 1 189 ? -22.620 5.956 -2.868 1.00 91.06 189 ILE A O 1
ATOM 1386 N N . ARG A 1 190 ? -20.533 6.061 -2.008 1.00 90.00 190 ARG A N 1
ATOM 1387 C CA . ARG A 1 190 ? -20.913 5.774 -0.624 1.00 90.00 190 ARG A CA 1
ATOM 1388 C C . ARG A 1 190 ? -20.302 6.785 0.326 1.00 90.00 190 ARG A C 1
ATOM 1390 O O . ARG A 1 190 ? -19.153 7.185 0.141 1.00 90.00 190 ARG A O 1
ATOM 1397 N N . ASP A 1 191 ? -21.060 7.152 1.350 1.00 93.06 191 ASP A N 1
ATOM 1398 C CA . ASP A 1 191 ? -20.545 7.949 2.459 1.00 93.06 191 ASP A CA 1
ATOM 1399 C C . ASP A 1 191 ? -19.605 7.089 3.320 1.00 93.06 191 ASP A C 1
ATOM 1401 O O . ASP A 1 191 ? -19.851 5.895 3.534 1.00 93.06 191 ASP A O 1
ATOM 1405 N N . TYR A 1 192 ? -18.511 7.676 3.809 1.00 90.94 192 TYR A N 1
ATOM 1406 C CA . TYR A 1 192 ? -17.573 6.962 4.677 1.00 90.94 192 TYR A CA 1
ATOM 1407 C C . TYR A 1 192 ? -18.245 6.523 5.979 1.00 90.94 192 TYR A C 1
ATOM 1409 O O . TYR A 1 192 ? -18.145 5.360 6.357 1.00 90.94 192 TYR A O 1
ATOM 1417 N N . ASP A 1 193 ? -18.973 7.411 6.636 1.00 90.19 193 ASP A N 1
ATOM 1418 C CA . ASP A 1 193 ? -19.675 7.174 7.893 1.00 90.19 193 ASP A CA 1
ATOM 1419 C C . ASP A 1 193 ? -21.086 7.783 7.851 1.00 90.19 193 ASP A C 1
ATOM 1421 O O . ASP A 1 193 ? -21.466 8.462 6.899 1.00 90.19 193 ASP A O 1
ATOM 1425 N N . GLY A 1 194 ? -21.913 7.489 8.858 1.00 83.88 194 GLY A N 1
ATOM 1426 C CA . GLY A 1 194 ? -23.275 8.037 8.936 1.00 83.88 194 GLY A CA 1
ATOM 1427 C C . GLY A 1 194 ? -23.322 9.481 9.447 1.00 83.88 194 GLY A C 1
ATOM 1428 O O . GLY A 1 194 ? -24.375 10.122 9.408 1.00 83.88 194 GLY A O 1
ATOM 1429 N N . SER A 1 195 ? -22.199 9.981 9.967 1.00 82.81 195 SER A N 1
ATOM 1430 C CA . SER A 1 195 ? -22.037 11.351 10.446 1.00 82.81 195 SER A CA 1
ATOM 1431 C C . SER A 1 195 ? -21.288 12.197 9.413 1.00 82.81 195 SER A C 1
ATOM 1433 O O . SER A 1 195 ? -20.648 11.673 8.518 1.00 82.81 195 SER A O 1
ATOM 1435 N N . ALA A 1 196 ? -21.385 13.526 9.475 1.00 79.19 196 ALA A N 1
ATOM 1436 C CA . ALA A 1 196 ? -20.672 14.387 8.527 1.00 79.19 196 ALA A CA 1
ATOM 1437 C C . ALA A 1 196 ? -19.193 14.535 8.933 1.00 79.19 196 ALA A C 1
ATOM 1439 O O . ALA A 1 196 ? -18.785 15.585 9.439 1.00 79.19 196 ALA A O 1
ATOM 1440 N N . SER A 1 197 ? -18.403 13.480 8.737 1.00 87.69 197 SER A N 1
ATOM 1441 C CA . SER A 1 197 ? -16.963 13.453 9.009 1.00 87.69 197 SER A CA 1
ATOM 1442 C C . SER A 1 197 ? -16.140 13.545 7.721 1.00 87.69 197 SER A C 1
ATOM 1444 O O . SER A 1 197 ? -16.605 13.226 6.631 1.00 87.69 197 SER A O 1
ATOM 1446 N N . MET A 1 198 ? -14.898 14.029 7.828 1.00 91.31 198 MET A N 1
ATOM 1447 C CA . MET A 1 198 ? -14.002 14.197 6.678 1.00 91.31 198 MET A CA 1
ATOM 1448 C C . MET A 1 198 ? -12.834 13.223 6.737 1.00 91.31 198 MET A C 1
ATOM 1450 O O . MET A 1 198 ? -12.034 13.272 7.671 1.00 91.31 198 MET A O 1
ATOM 1454 N N . TYR A 1 199 ? -12.702 12.398 5.708 1.00 92.06 199 TYR A N 1
ATOM 1455 C CA . TYR A 1 199 ? -11.709 11.346 5.584 1.00 92.06 199 TYR A CA 1
ATOM 1456 C C . TYR A 1 199 ? -10.758 11.573 4.408 1.00 92.06 199 TYR A C 1
ATOM 1458 O O . TYR A 1 199 ? -11.091 12.235 3.423 1.00 92.06 199 TYR A O 1
ATOM 1466 N N . ASN A 1 200 ? -9.572 10.984 4.518 1.00 90.88 200 ASN A N 1
ATOM 1467 C CA . ASN A 1 200 ? -8.635 10.755 3.425 1.00 90.88 200 ASN A CA 1
ATOM 1468 C C . ASN A 1 200 ? -8.500 9.252 3.222 1.00 90.88 200 ASN A C 1
ATOM 1470 O O . ASN A 1 200 ? -8.156 8.550 4.176 1.00 90.88 200 ASN A O 1
ATOM 1474 N N . LEU A 1 201 ? -8.758 8.772 2.005 1.00 89.75 201 LEU A N 1
ATOM 1475 C CA . LEU A 1 201 ? -8.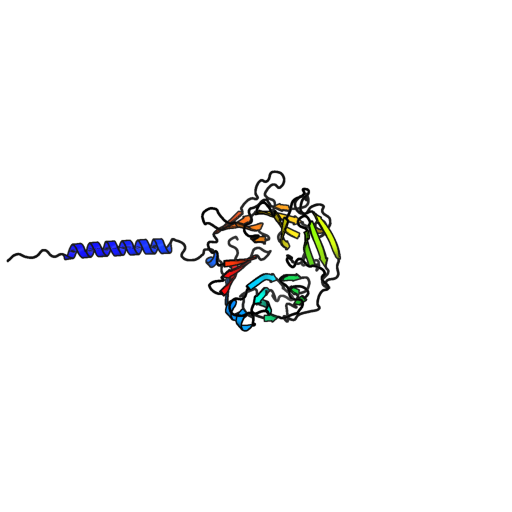483 7.380 1.661 1.00 89.75 201 LEU A CA 1
ATOM 1476 C C . LEU A 1 201 ? -6.972 7.154 1.747 1.00 89.75 201 LEU A C 1
ATOM 1478 O O . LEU A 1 201 ? -6.209 7.911 1.146 1.00 89.75 201 LEU A O 1
ATOM 1482 N N . LEU A 1 202 ? -6.552 6.148 2.510 1.00 89.25 202 LEU A N 1
ATOM 1483 C CA . LEU A 1 202 ? -5.140 5.790 2.634 1.00 89.25 202 LEU A CA 1
ATOM 1484 C C . LEU A 1 202 ? -4.828 4.513 1.868 1.00 89.25 202 LEU A C 1
ATOM 1486 O O . LEU A 1 202 ? -3.835 4.470 1.150 1.00 89.25 202 LEU A O 1
ATOM 1490 N N . ASP A 1 203 ? -5.675 3.495 2.025 1.00 89.06 203 ASP A N 1
ATOM 1491 C CA . ASP A 1 203 ? -5.436 2.174 1.456 1.00 89.06 203 ASP A CA 1
ATOM 1492 C C . ASP A 1 203 ? -6.749 1.408 1.207 1.00 89.06 203 ASP A C 1
ATOM 1494 O O . ASP A 1 203 ? -7.796 1.724 1.778 1.00 89.06 203 ASP A O 1
ATOM 1498 N N . ALA A 1 204 ? -6.697 0.404 0.343 1.00 86.94 204 ALA A N 1
ATOM 1499 C CA . ALA A 1 204 ? -7.797 -0.457 -0.064 1.00 86.94 204 ALA A CA 1
ATOM 1500 C C . ALA A 1 204 ? -7.245 -1.725 -0.721 1.00 86.94 204 ALA A C 1
ATOM 1502 O O . ALA A 1 204 ? -6.540 -1.656 -1.725 1.00 86.94 204 ALA A O 1
ATOM 1503 N N . ASP A 1 205 ? -7.596 -2.884 -0.171 1.00 85.00 205 ASP A N 1
ATOM 1504 C CA . ASP A 1 205 ? -7.046 -4.155 -0.635 1.00 85.00 205 ASP A CA 1
ATOM 1505 C C . ASP A 1 205 ? -7.941 -5.344 -0.264 1.00 85.00 205 ASP A C 1
ATOM 1507 O O . ASP A 1 205 ? -8.840 -5.234 0.577 1.00 85.00 205 ASP A O 1
ATOM 1511 N N . TYR A 1 206 ? -7.661 -6.508 -0.846 1.00 83.81 206 TYR A N 1
ATOM 1512 C CA . TYR A 1 206 ? -8.222 -7.789 -0.440 1.00 83.81 206 TYR A CA 1
ATOM 1513 C C . TYR A 1 206 ? -7.412 -8.408 0.716 1.00 83.81 206 TYR A C 1
ATOM 1515 O O . TYR A 1 206 ? -6.784 -9.456 0.582 1.00 83.81 206 TYR A O 1
ATOM 1523 N N . ALA A 1 207 ? -7.404 -7.735 1.869 1.00 85.69 207 ALA A N 1
ATOM 1524 C CA . ALA A 1 207 ? -6.626 -8.153 3.040 1.00 85.69 207 ALA A CA 1
ATOM 1525 C C . ALA A 1 207 ? -7.400 -9.098 3.981 1.00 85.69 207 ALA A C 1
ATOM 1527 O O . ALA A 1 207 ? -6.881 -10.115 4.415 1.00 85.69 207 ALA A O 1
ATOM 1528 N N . ASN A 1 208 ? -8.659 -8.785 4.300 1.00 88.56 208 ASN A N 1
ATOM 1529 C CA . ASN A 1 208 ? -9.512 -9.581 5.204 1.00 88.56 208 ASN A CA 1
ATOM 1530 C C . ASN A 1 208 ? -10.903 -9.794 4.575 1.00 88.56 208 ASN A C 1
ATOM 1532 O O . ASN A 1 208 ? -11.940 -9.710 5.230 1.00 88.56 208 ASN A O 1
ATOM 1536 N N . GLY A 1 209 ? -10.911 -9.988 3.255 1.00 87.38 209 GLY A N 1
ATOM 1537 C CA . GLY A 1 209 ? -12.031 -9.625 2.394 1.00 87.38 209 GLY A CA 1
ATOM 1538 C C . GLY A 1 209 ? -11.780 -8.267 1.738 1.00 87.38 209 GLY A C 1
ATOM 1539 O O . GLY A 1 209 ? -10.654 -7.776 1.732 1.00 87.38 209 GLY A O 1
ATOM 1540 N N . TYR A 1 210 ? -12.831 -7.654 1.202 1.00 86.94 210 TYR A N 1
ATOM 1541 C CA . TYR A 1 210 ? -12.768 -6.357 0.529 1.00 86.94 210 TYR A CA 1
ATOM 1542 C C . TYR A 1 210 ? -12.617 -5.245 1.569 1.00 86.94 210 TYR A C 1
ATOM 1544 O O . TYR A 1 210 ? -13.599 -4.868 2.216 1.00 86.94 210 TYR A O 1
ATOM 1552 N N . SER A 1 211 ? -11.393 -4.757 1.765 1.00 89.75 211 SER A N 1
ATOM 1553 C CA . SER A 1 211 ? -11.034 -3.844 2.849 1.00 89.75 211 SER A CA 1
ATOM 1554 C C . SER A 1 211 ? -10.757 -2.426 2.363 1.00 89.75 211 SER A C 1
ATOM 1556 O O . SER A 1 211 ? -10.200 -2.218 1.290 1.00 89.75 211 SER A O 1
ATOM 1558 N N . VAL A 1 212 ? -11.105 -1.447 3.197 1.00 91.88 212 VAL A N 1
ATOM 1559 C CA . VAL A 1 212 ? -10.847 -0.015 2.994 1.00 91.88 212 VAL A CA 1
ATOM 1560 C C . VAL A 1 212 ? -10.252 0.562 4.264 1.00 91.88 212 VAL A C 1
ATOM 1562 O O . VAL A 1 212 ? -10.707 0.224 5.357 1.00 91.88 212 VAL A O 1
ATOM 1565 N N . LEU A 1 213 ? -9.282 1.456 4.120 1.00 93.44 213 LEU A N 1
ATOM 1566 C CA . LEU A 1 213 ? -8.625 2.188 5.191 1.00 93.44 213 LEU A CA 1
ATOM 1567 C C . LEU A 1 213 ? -8.636 3.681 4.877 1.00 93.44 213 LEU A C 1
ATOM 1569 O O . LEU A 1 213 ? -8.133 4.119 3.842 1.00 93.44 213 LEU A O 1
ATOM 1573 N N . ALA A 1 214 ? -9.155 4.478 5.802 1.00 93.69 214 ALA A N 1
ATOM 1574 C CA . ALA A 1 214 ? -9.109 5.928 5.698 1.00 93.69 214 ALA A CA 1
ATOM 1575 C C . ALA A 1 214 ? -8.720 6.572 7.027 1.00 93.69 214 ALA A C 1
ATOM 1577 O O . ALA A 1 214 ? -8.905 5.999 8.101 1.00 93.69 214 ALA A O 1
ATOM 1578 N N . GLN A 1 215 ? -8.206 7.794 6.953 1.00 94.12 215 GLN A N 1
ATOM 1579 C CA . GLN A 1 215 ? -7.887 8.613 8.116 1.00 94.12 215 GLN A CA 1
ATOM 1580 C C . GLN A 1 215 ? -8.867 9.771 8.241 1.00 94.12 215 GLN A C 1
ATOM 1582 O O . GLN A 1 215 ? -9.114 10.485 7.273 1.00 94.12 215 GLN A O 1
ATOM 1587 N N . LEU A 1 216 ? -9.367 10.005 9.451 1.00 93.25 216 LEU A N 1
ATOM 1588 C CA . LEU A 1 216 ? -10.145 11.191 9.781 1.00 93.25 216 LEU A CA 1
ATOM 1589 C C . LEU A 1 216 ? -9.229 12.428 9.807 1.00 93.25 216 LEU A C 1
ATOM 1591 O O . LEU A 1 216 ? -8.314 12.524 10.633 1.00 93.25 216 LEU A O 1
ATOM 1595 N N . GLN A 1 217 ? -9.498 13.389 8.917 1.00 90.44 217 GLN A N 1
ATOM 1596 C CA . GLN A 1 217 ? -8.616 14.523 8.595 1.00 90.44 217 GLN A CA 1
ATOM 1597 C C . GLN A 1 217 ? -8.228 15.378 9.809 1.00 90.44 217 GLN A C 1
ATOM 1599 O O . GLN A 1 217 ? -7.130 15.926 9.854 1.00 90.44 217 GLN A O 1
ATOM 1604 N N . TYR A 1 218 ? -9.119 15.502 10.797 1.00 87.81 218 TYR A N 1
ATOM 1605 C CA . TYR A 1 218 ? -8.950 16.429 11.921 1.00 87.81 218 TYR A CA 1
ATOM 1606 C C . TYR A 1 218 ? -8.499 15.779 13.233 1.00 87.81 218 TYR A C 1
ATOM 1608 O O . TYR A 1 218 ? -8.296 16.493 14.212 1.00 87.81 218 TYR A O 1
ATOM 1616 N N . SER A 1 219 ? -8.346 14.453 13.284 1.00 87.56 219 SER A N 1
ATOM 1617 C CA . SER A 1 219 ? -7.973 13.749 14.522 1.00 87.56 219 SER A CA 1
ATOM 1618 C C . SER A 1 219 ? -6.725 12.882 14.397 1.00 87.56 219 SER A C 1
ATOM 1620 O O . SER A 1 219 ? -6.223 12.410 15.412 1.00 87.56 219 SER A O 1
ATOM 1622 N N . GLY A 1 220 ? -6.260 12.614 13.173 1.00 89.06 220 GLY A N 1
ATOM 1623 C CA . GLY A 1 220 ? -5.166 11.676 12.941 1.00 89.06 220 GLY A CA 1
ATOM 1624 C C . GLY A 1 220 ? -5.525 10.224 13.277 1.00 89.06 220 GLY A C 1
ATOM 1625 O O . GLY A 1 220 ? -4.625 9.423 13.496 1.00 89.06 220 GLY A O 1
ATOM 1626 N N . TYR A 1 221 ? -6.815 9.870 13.342 1.00 95.19 221 TYR A N 1
ATOM 1627 C CA . TYR A 1 221 ? -7.245 8.490 13.591 1.00 95.19 221 TYR A CA 1
ATOM 1628 C C . TYR A 1 221 ? -7.576 7.778 12.284 1.00 95.19 221 TYR A C 1
ATOM 1630 O O . TYR A 1 221 ? -8.301 8.316 11.448 1.00 95.19 221 TYR A O 1
ATOM 1638 N N . GLY A 1 222 ? -7.049 6.570 12.133 1.00 96.00 222 GLY A N 1
ATOM 1639 C CA . GLY A 1 222 ? -7.379 5.624 11.083 1.00 96.00 222 GLY A CA 1
ATOM 1640 C C . GLY A 1 222 ? -8.592 4.776 11.442 1.00 96.00 222 GLY A C 1
ATOM 1641 O O . GLY A 1 222 ? -8.839 4.464 12.611 1.00 96.00 222 GLY A O 1
ATOM 1642 N N . TYR A 1 223 ? -9.326 4.409 10.400 1.00 96.25 223 TYR A N 1
ATOM 1643 C CA . TYR A 1 223 ? -10.494 3.550 10.440 1.00 96.25 223 TYR A CA 1
ATOM 1644 C C . TYR A 1 223 ? -10.424 2.591 9.266 1.00 96.25 223 TYR A C 1
ATOM 1646 O O . TYR A 1 223 ? -10.170 3.004 8.133 1.00 96.25 223 TYR A O 1
ATOM 1654 N N . ALA A 1 224 ? -10.663 1.316 9.542 1.00 95.62 224 ALA A N 1
ATOM 1655 C CA . ALA A 1 224 ? -10.715 0.282 8.533 1.00 95.62 224 ALA A CA 1
ATOM 1656 C C . ALA A 1 224 ? -12.056 -0.451 8.576 1.00 95.62 224 ALA A C 1
ATOM 1658 O O . ALA A 1 224 ? -12.605 -0.717 9.648 1.00 95.62 224 ALA A O 1
ATOM 1659 N N . ALA A 1 225 ? -12.567 -0.804 7.404 1.00 94.31 225 ALA A N 1
ATOM 1660 C CA . ALA A 1 225 ? -13.735 -1.656 7.243 1.00 94.31 225 ALA A CA 1
ATOM 1661 C C . ALA A 1 225 ? -13.409 -2.760 6.248 1.00 94.31 225 ALA A C 1
ATOM 1663 O O . ALA A 1 225 ? -12.764 -2.498 5.239 1.00 94.31 225 ALA A O 1
ATOM 1664 N N . SER A 1 226 ? -13.871 -3.976 6.524 1.00 93.06 226 SER A N 1
ATOM 1665 C CA . SER A 1 226 ? -13.736 -5.105 5.614 1.00 93.06 226 SER A CA 1
ATOM 1666 C C . SER A 1 226 ? -15.068 -5.798 5.374 1.00 93.06 226 SER A C 1
ATOM 1668 O O . SER A 1 226 ? -15.844 -6.017 6.308 1.00 93.06 226 SER A O 1
ATOM 1670 N N . PHE A 1 227 ? -15.336 -6.138 4.118 1.00 90.75 227 PHE A N 1
ATOM 1671 C CA . PHE A 1 227 ? -16.563 -6.782 3.672 1.00 90.75 227 PHE A CA 1
ATOM 1672 C C . PHE A 1 227 ? -16.257 -8.174 3.123 1.00 90.75 227 PHE A C 1
ATOM 1674 O O . PHE A 1 227 ? -15.375 -8.353 2.289 1.00 90.75 227 PHE A O 1
ATOM 1681 N N . ALA A 1 228 ? -17.046 -9.169 3.528 1.00 88.38 228 ALA A N 1
ATOM 1682 C CA . ALA A 1 228 ? -16.831 -10.555 3.108 1.00 88.38 228 ALA A CA 1
ATOM 1683 C C . ALA A 1 228 ? -17.080 -10.804 1.606 1.00 88.38 228 ALA A C 1
ATOM 1685 O O . ALA A 1 228 ? -16.648 -11.821 1.075 1.00 88.38 228 ALA A O 1
ATOM 1686 N N . THR A 1 229 ? -17.814 -9.921 0.918 1.00 84.44 229 THR A N 1
ATOM 1687 C CA . THR A 1 229 ? -18.153 -10.084 -0.506 1.00 84.44 229 THR A CA 1
ATOM 1688 C C . THR A 1 229 ? -18.117 -8.750 -1.246 1.00 84.44 229 THR A C 1
ATOM 1690 O O . THR A 1 229 ? -18.443 -7.711 -0.666 1.00 84.44 229 THR A O 1
ATOM 1693 N N . ALA A 1 230 ? -17.820 -8.803 -2.548 1.00 77.56 230 ALA A N 1
ATOM 1694 C CA . ALA A 1 230 ? -17.841 -7.645 -3.444 1.00 77.56 230 ALA A CA 1
ATOM 1695 C C . ALA A 1 230 ? -19.229 -6.994 -3.554 1.00 77.56 230 ALA A C 1
ATOM 1697 O O . ALA A 1 230 ? -19.352 -5.795 -3.791 1.00 77.56 230 ALA A O 1
ATOM 1698 N N . LEU A 1 231 ? -20.303 -7.766 -3.357 1.00 82.75 231 LEU A N 1
ATOM 1699 C CA . LEU A 1 231 ? -21.654 -7.214 -3.388 1.00 82.75 231 LEU A CA 1
ATOM 1700 C C . LEU A 1 231 ? -21.861 -6.221 -2.239 1.00 82.75 231 LEU A C 1
ATOM 1702 O O . LEU A 1 231 ? -22.267 -5.091 -2.467 1.00 82.75 231 LEU A O 1
ATOM 1706 N N . LEU A 1 232 ? -21.516 -6.608 -1.008 1.00 83.38 232 LEU A N 1
ATOM 1707 C CA . LEU A 1 232 ? -21.649 -5.722 0.157 1.00 83.38 232 LEU A CA 1
ATOM 1708 C C . LEU A 1 232 ? -20.760 -4.483 0.053 1.00 83.38 232 LEU A C 1
ATOM 1710 O O . LEU A 1 232 ? -21.094 -3.431 0.592 1.00 83.38 232 LEU A O 1
ATOM 1714 N N . PHE A 1 233 ? -19.648 -4.609 -0.659 1.00 74.38 233 PHE A N 1
ATOM 1715 C CA . PHE A 1 233 ? -18.748 -3.509 -0.949 1.00 74.38 233 PHE A CA 1
ATOM 1716 C C . PHE A 1 233 ? -19.439 -2.392 -1.748 1.00 74.38 233 PHE A C 1
ATOM 1718 O O . PHE A 1 233 ? -19.275 -1.216 -1.421 1.00 74.38 233 PHE A O 1
ATOM 1725 N N . THR A 1 234 ? -20.283 -2.759 -2.719 1.00 79.75 234 THR A N 1
ATOM 1726 C CA . THR A 1 234 ? -21.014 -1.820 -3.589 1.00 79.75 234 THR A CA 1
ATOM 1727 C C . THR A 1 234 ? -22.436 -1.501 -3.113 1.00 79.75 234 THR A C 1
ATOM 1729 O O . THR A 1 234 ? -22.969 -0.463 -3.489 1.00 79.75 234 THR A O 1
ATOM 1732 N N . THR A 1 235 ? -23.066 -2.334 -2.275 1.00 82.94 235 THR A N 1
ATOM 1733 C CA . THR A 1 235 ? -24.481 -2.151 -1.883 1.00 82.94 235 THR A CA 1
ATOM 1734 C C . THR A 1 235 ? -24.726 -1.756 -0.431 1.00 82.94 235 THR A C 1
ATOM 1736 O O . THR A 1 235 ? -25.881 -1.547 -0.069 1.00 82.94 235 THR A O 1
ATOM 1739 N N . ALA A 1 236 ? -23.716 -1.738 0.440 1.00 79.44 236 ALA A N 1
ATOM 1740 C CA . ALA A 1 236 ? -23.933 -1.298 1.819 1.00 79.44 236 ALA A CA 1
ATOM 1741 C C . ALA A 1 236 ? -24.182 0.226 1.889 1.00 79.44 236 ALA A C 1
ATOM 1743 O O . ALA A 1 236 ? -23.871 0.956 0.951 1.00 79.44 236 ALA A O 1
ATOM 1744 N N . ASP A 1 237 ? -24.709 0.722 3.011 1.00 85.62 237 ASP A N 1
ATOM 1745 C CA . ASP A 1 237 ? -24.993 2.155 3.181 1.00 85.62 237 ASP A CA 1
ATOM 1746 C C . ASP A 1 237 ? -23.681 2.942 3.348 1.00 85.62 237 ASP A C 1
ATOM 1748 O O . ASP A 1 237 ? -23.126 3.463 2.382 1.00 85.62 237 ASP A O 1
ATOM 1752 N N . THR A 1 238 ? -23.074 2.898 4.535 1.00 89.88 238 THR A N 1
ATOM 1753 C CA . THR A 1 238 ? -21.819 3.602 4.860 1.00 89.88 238 THR A CA 1
ATOM 1754 C C . THR A 1 238 ? -20.619 2.658 4.919 1.00 89.88 238 THR A C 1
ATOM 1756 O O . THR A 1 238 ? -20.766 1.458 5.169 1.00 89.88 238 THR A O 1
ATOM 1759 N N . VAL A 1 239 ? -19.412 3.153 4.649 1.00 88.25 239 VAL A N 1
ATOM 1760 C CA . VAL A 1 239 ? -18.203 2.306 4.614 1.00 88.25 239 VAL A CA 1
ATOM 1761 C C . VAL A 1 239 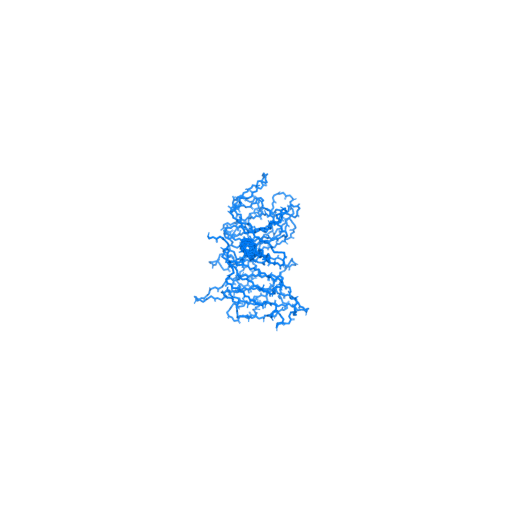? -17.854 1.791 6.013 1.00 88.25 239 VAL A C 1
ATOM 1763 O O . VAL A 1 239 ? -17.728 0.587 6.225 1.00 88.25 239 VAL A O 1
ATOM 1766 N N . PHE A 1 240 ? -17.753 2.699 6.978 1.00 90.12 240 PHE A N 1
ATOM 1767 C CA . PHE A 1 240 ? -17.238 2.452 8.317 1.00 90.12 240 PHE A CA 1
ATOM 1768 C C . PHE A 1 240 ? -18.309 2.155 9.361 1.00 90.12 240 PHE A C 1
ATOM 1770 O O . PHE A 1 240 ? -18.019 1.441 10.313 1.00 90.12 240 PHE A O 1
ATOM 1777 N N . ASP A 1 241 ? -19.547 2.618 9.180 1.00 86.06 241 ASP A N 1
ATOM 1778 C CA . ASP A 1 241 ? -20.643 2.336 10.121 1.00 86.06 241 ASP A CA 1
ATOM 1779 C C . ASP A 1 241 ? -21.515 1.146 9.699 1.00 86.06 241 ASP A C 1
ATOM 1781 O O . ASP A 1 241 ? -22.486 0.811 10.383 1.00 86.06 241 ASP A O 1
ATOM 1785 N N . SER A 1 242 ? -21.169 0.460 8.605 1.00 88.88 242 SER A N 1
ATOM 1786 C CA . SER A 1 242 ? -21.933 -0.702 8.160 1.00 88.88 242 SER A CA 1
ATOM 1787 C C . SER A 1 242 ? -21.878 -1.845 9.176 1.00 88.88 242 SER A C 1
ATOM 1789 O O . SER A 1 242 ? -20.812 -2.342 9.544 1.00 88.88 242 SER A O 1
ATOM 1791 N N . ALA A 1 243 ? -23.057 -2.337 9.562 1.00 87.75 243 ALA A N 1
ATOM 1792 C CA . ALA A 1 243 ? -23.203 -3.516 10.414 1.00 87.75 243 ALA A CA 1
ATOM 1793 C C . ALA A 1 243 ? -22.745 -4.819 9.732 1.00 87.75 243 ALA A C 1
ATOM 1795 O O . ALA A 1 243 ? -22.508 -5.813 10.415 1.00 87.75 243 ALA A O 1
ATOM 1796 N N . SER A 1 244 ? -22.634 -4.832 8.399 1.00 90.00 244 SER A N 1
ATOM 1797 C CA . SER A 1 244 ? -22.140 -5.987 7.643 1.00 90.00 244 SER A CA 1
ATOM 1798 C C . SER A 1 244 ? -20.617 -6.002 7.493 1.00 90.00 244 SER A C 1
ATOM 1800 O O . SER A 1 244 ? -20.089 -6.943 6.902 1.00 90.00 244 SER A O 1
ATOM 1802 N N . ALA A 1 245 ? -19.924 -4.955 7.951 1.00 92.19 245 ALA A N 1
ATOM 1803 C CA . ALA A 1 245 ? -18.476 -4.848 7.872 1.00 92.19 245 ALA A CA 1
ATOM 1804 C C . ALA A 1 245 ? -17.807 -5.335 9.164 1.00 92.19 245 ALA A C 1
ATOM 1806 O O . ALA A 1 245 ? -18.282 -5.084 10.275 1.00 92.19 245 ALA A O 1
ATOM 1807 N N . THR A 1 246 ? -16.642 -5.962 9.030 1.00 95.00 246 THR A N 1
ATOM 1808 C CA . THR A 1 246 ? -15.678 -6.050 10.126 1.00 95.00 246 THR A CA 1
ATOM 1809 C C . THR A 1 246 ? -14.998 -4.695 10.254 1.00 95.00 246 THR A C 1
ATOM 1811 O O . THR A 1 246 ? -14.290 -4.266 9.346 1.00 95.00 246 THR A O 1
ATOM 1814 N N . ARG A 1 247 ? -15.236 -4.008 11.371 1.00 95.06 247 ARG A N 1
ATOM 1815 C CA . ARG A 1 247 ? -14.782 -2.634 11.601 1.00 95.06 247 ARG A CA 1
ATOM 1816 C C . ARG A 1 247 ? -13.611 -2.617 12.571 1.00 95.06 247 ARG A C 1
ATOM 1818 O O . ARG A 1 247 ? -13.683 -3.260 13.616 1.00 95.06 247 ARG A O 1
ATOM 1825 N N . THR A 1 248 ? -12.570 -1.866 12.242 1.00 97.44 248 THR A N 1
ATOM 1826 C CA . THR A 1 248 ? -11.420 -1.638 13.118 1.00 97.44 248 THR A CA 1
ATOM 1827 C C . THR A 1 248 ? -11.146 -0.154 13.244 1.00 97.44 248 THR A C 1
ATOM 1829 O O . THR A 1 248 ? -10.987 0.535 12.241 1.00 97.44 248 THR A O 1
ATOM 1832 N N . GLY A 1 249 ? -11.061 0.335 14.474 1.00 95.69 249 GLY A N 1
ATOM 1833 C CA . GLY A 1 249 ? -10.756 1.731 14.763 1.00 95.69 249 GLY A CA 1
ATOM 1834 C C . GLY A 1 249 ? -11.609 2.312 15.891 1.00 95.69 249 GLY A C 1
ATOM 1835 O O . GLY A 1 249 ? -12.535 1.653 16.362 1.00 95.69 249 GLY A O 1
ATOM 1836 N N . PRO A 1 250 ? -11.307 3.545 16.326 1.00 96.19 250 PRO A N 1
ATOM 1837 C CA . PRO A 1 250 ? -10.183 4.374 15.872 1.00 96.19 250 PRO A CA 1
ATOM 1838 C C . PRO A 1 250 ? -8.809 3.814 16.277 1.00 96.19 250 PRO A C 1
ATOM 1840 O O . PRO A 1 250 ? -8.667 3.194 17.330 1.00 96.19 250 PRO A O 1
ATOM 1843 N N . PHE A 1 251 ? -7.776 4.062 15.472 1.00 97.00 251 PHE A N 1
ATOM 1844 C CA . PHE A 1 251 ? -6.374 3.858 15.869 1.00 97.00 251 PHE A CA 1
ATOM 1845 C C . PHE A 1 251 ? -5.485 5.023 15.416 1.00 97.00 251 PHE A C 1
ATOM 1847 O O . PHE A 1 251 ? -5.772 5.632 14.388 1.00 97.00 251 PHE A O 1
ATOM 1854 N N . PRO A 1 252 ? -4.435 5.396 16.168 1.00 95.12 252 PRO A N 1
ATOM 1855 C CA . PRO A 1 252 ? -3.541 6.485 15.779 1.00 95.12 252 PRO A CA 1
ATOM 1856 C C . PRO A 1 252 ? -2.860 6.247 14.425 1.00 95.12 252 PRO A C 1
ATOM 1858 O O . PRO A 1 252 ? -2.312 5.177 14.184 1.00 95.12 252 PRO A O 1
ATOM 1861 N N . VAL A 1 253 ? -2.848 7.271 13.572 1.00 94.88 253 VAL A N 1
ATOM 1862 C CA . VAL A 1 253 ? -2.130 7.302 12.293 1.00 94.88 253 VAL A CA 1
ATOM 1863 C C . VAL A 1 253 ? -1.367 8.618 12.195 1.00 94.88 253 VAL A C 1
ATOM 1865 O O . VAL A 1 253 ? -1.961 9.695 12.115 1.00 94.88 253 VAL A O 1
ATOM 1868 N N . ALA A 1 254 ? -0.042 8.540 12.173 1.00 92.25 254 ALA A N 1
ATOM 1869 C CA . ALA A 1 254 ? 0.833 9.673 11.919 1.00 92.25 254 ALA A CA 1
ATOM 1870 C C . ALA A 1 254 ? 1.178 9.768 10.427 1.00 92.25 254 ALA A C 1
ATOM 1872 O O . ALA A 1 254 ? 1.284 8.759 9.735 1.00 92.25 254 ALA A O 1
ATOM 1873 N N . ASP A 1 255 ? 1.346 11.000 9.938 1.00 89.19 255 ASP A N 1
ATOM 1874 C CA . ASP A 1 255 ? 1.858 11.304 8.593 1.00 89.19 255 ASP A CA 1
ATOM 1875 C C . ASP A 1 255 ? 1.109 10.626 7.428 1.00 89.19 255 ASP A C 1
ATOM 1877 O O . ASP A 1 255 ? 1.680 10.432 6.360 1.00 89.19 255 ASP A O 1
ATOM 1881 N N . GLN A 1 256 ? -0.175 10.283 7.617 1.00 89.94 256 GLN A N 1
ATOM 1882 C CA . GLN A 1 256 ? -0.987 9.546 6.632 1.00 89.94 256 GLN A CA 1
ATOM 1883 C C . GLN A 1 256 ? -0.392 8.176 6.249 1.00 89.94 256 GLN A C 1
ATOM 1885 O O . GLN A 1 256 ? -0.656 7.657 5.170 1.00 89.94 256 GLN A O 1
ATOM 1890 N N . MET A 1 257 ? 0.405 7.581 7.138 1.00 91.12 257 MET A N 1
ATOM 1891 C CA . MET A 1 257 ? 1.088 6.311 6.909 1.00 91.12 257 MET A CA 1
ATOM 1892 C C . MET A 1 257 ? 0.364 5.172 7.623 1.00 91.12 257 MET A C 1
ATOM 1894 O O . MET A 1 257 ? 0.571 4.928 8.815 1.00 91.12 257 MET A O 1
ATOM 1898 N N . ALA A 1 258 ? -0.500 4.483 6.887 1.00 94.12 258 ALA A N 1
ATOM 1899 C CA . ALA A 1 258 ? -1.136 3.257 7.333 1.00 94.12 258 ALA A CA 1
ATOM 1900 C C . ALA A 1 258 ? -1.479 2.366 6.133 1.00 94.12 258 ALA A C 1
ATOM 1902 O O . ALA A 1 258 ? -1.709 2.872 5.038 1.00 94.12 258 ALA A O 1
ATOM 1903 N N . TRP A 1 259 ? -1.508 1.055 6.363 1.00 94.25 259 TRP A N 1
ATOM 1904 C CA . TRP A 1 259 ? -1.660 0.032 5.332 1.00 94.25 259 TRP A CA 1
ATOM 1905 C C . TRP A 1 259 ? -2.549 -1.112 5.813 1.00 94.25 259 TRP A C 1
ATOM 1907 O O . TRP A 1 259 ? -2.654 -1.387 7.014 1.00 94.25 259 TRP A O 1
ATOM 1917 N N . LEU A 1 260 ? -3.180 -1.798 4.872 1.00 93.50 260 LEU A N 1
ATOM 1918 C CA . LEU A 1 260 ? -4.003 -2.974 5.104 1.00 93.50 260 LEU A CA 1
ATOM 1919 C C . LEU A 1 260 ? -3.170 -4.250 4.978 1.00 93.50 260 LEU A C 1
ATOM 1921 O O . LEU A 1 260 ? -2.462 -4.453 3.999 1.00 93.50 260 LEU A O 1
ATOM 1925 N N . THR A 1 261 ? -3.298 -5.145 5.961 1.00 94.75 261 THR A N 1
ATOM 1926 C CA . THR A 1 261 ? -2.756 -6.509 5.881 1.00 94.75 261 THR A CA 1
ATOM 1927 C C . THR A 1 261 ? -3.769 -7.523 6.412 1.00 94.75 261 THR A C 1
ATOM 1929 O O . THR A 1 261 ? -4.652 -7.177 7.208 1.00 94.75 261 THR A O 1
ATOM 1932 N N . GLU A 1 262 ? -3.648 -8.783 6.000 1.00 93.12 262 GLU A N 1
ATOM 1933 C CA . GLU A 1 262 ? -4.474 -9.901 6.470 1.00 93.12 262 GLU A CA 1
ATOM 1934 C C . GLU A 1 262 ? -4.400 -10.036 7.994 1.00 93.12 262 GLU A C 1
ATOM 1936 O O . GLU A 1 262 ? -5.414 -10.208 8.672 1.00 93.12 262 GLU A O 1
ATOM 1941 N N . GLY A 1 263 ? -3.212 -9.811 8.558 1.00 94.12 263 GLY A N 1
ATOM 1942 C CA . GLY A 1 263 ? -2.980 -9.815 9.997 1.00 94.12 263 GLY A CA 1
ATOM 1943 C C . GLY A 1 263 ? -3.549 -8.612 10.761 1.00 94.12 263 GLY A C 1
ATOM 1944 O O . GLY A 1 263 ? -3.467 -8.616 11.990 1.00 94.12 263 GLY A O 1
ATOM 1945 N N . GLY A 1 264 ? -4.078 -7.588 10.087 1.00 96.62 264 GLY A N 1
ATOM 1946 C CA . GLY A 1 264 ? -4.568 -6.354 10.709 1.00 96.62 264 GLY A CA 1
ATOM 1947 C C . GLY A 1 264 ? -4.117 -5.081 9.986 1.00 96.62 264 GLY A C 1
ATOM 1948 O O . GLY A 1 264 ? -3.094 -5.104 9.298 1.00 96.62 264 GLY A O 1
ATOM 1949 N N . PRO A 1 265 ? -4.813 -3.941 10.154 1.00 97.19 265 PRO A N 1
ATOM 1950 C CA . PRO A 1 265 ? -4.276 -2.652 9.735 1.00 97.19 265 PRO A CA 1
ATOM 1951 C C . PRO A 1 265 ? -2.964 -2.362 10.467 1.00 97.19 265 PRO A C 1
ATOM 1953 O O . PRO A 1 265 ? -2.865 -2.563 11.681 1.00 97.19 265 PRO A O 1
ATOM 1956 N N . VAL A 1 266 ? -1.972 -1.867 9.736 1.00 97.38 266 VAL A N 1
ATOM 1957 C CA . VAL A 1 266 ? -0.699 -1.395 10.279 1.00 97.38 266 VAL A CA 1
ATOM 1958 C C . VAL A 1 266 ? -0.670 0.118 10.162 1.00 97.38 266 VAL A C 1
ATOM 1960 O O . VAL A 1 266 ? -0.934 0.648 9.089 1.00 97.38 266 VAL A O 1
ATOM 1963 N N . ALA A 1 267 ? -0.332 0.826 11.234 1.00 96.44 267 ALA A N 1
ATOM 1964 C CA . ALA A 1 267 ? -0.171 2.273 11.194 1.00 96.44 267 ALA A CA 1
ATOM 1965 C C . ALA A 1 267 ? 1.173 2.707 11.761 1.00 96.44 267 ALA A C 1
ATOM 1967 O O . ALA A 1 267 ? 1.691 2.133 12.724 1.00 96.44 267 ALA A O 1
ATOM 1968 N N . TYR A 1 268 ? 1.716 3.764 11.170 1.00 94.88 268 TYR A N 1
ATOM 1969 C CA . TYR A 1 268 ? 2.811 4.502 11.759 1.00 94.88 268 TYR A CA 1
ATOM 1970 C C . TYR A 1 268 ? 2.288 5.392 12.885 1.00 94.88 268 TYR A C 1
ATOM 1972 O O . TYR A 1 268 ? 1.324 6.141 12.721 1.00 94.88 268 TYR A O 1
ATOM 1980 N N . TYR A 1 269 ? 2.953 5.334 14.031 1.00 92.50 269 TYR A N 1
ATOM 1981 C CA . TYR A 1 269 ? 2.652 6.141 15.199 1.00 92.50 269 TYR A CA 1
ATOM 1982 C C . TYR A 1 269 ? 3.875 6.957 15.603 1.00 92.50 269 TYR A C 1
ATOM 1984 O O . TYR A 1 269 ? 4.942 6.406 15.889 1.00 92.50 269 TYR A O 1
ATOM 1992 N N . ARG A 1 270 ? 3.691 8.277 15.691 1.00 88.62 270 ARG A N 1
ATOM 1993 C CA . ARG A 1 270 ? 4.686 9.191 16.248 1.00 88.62 270 ARG A CA 1
ATOM 1994 C C . ARG A 1 270 ? 4.500 9.257 17.760 1.00 88.62 270 ARG A C 1
ATOM 1996 O O . ARG A 1 270 ? 3.529 9.829 18.245 1.00 88.62 270 ARG A O 1
ATOM 2003 N N . GLY A 1 271 ? 5.420 8.644 18.498 1.00 80.62 271 GLY A N 1
ATOM 2004 C CA . GLY A 1 271 ? 5.388 8.666 19.956 1.00 80.62 271 GLY A CA 1
ATOM 2005 C C . GLY A 1 271 ? 5.877 9.997 20.523 1.00 80.62 271 GLY A C 1
ATOM 2006 O O . GLY A 1 271 ? 6.935 10.490 20.128 1.00 80.62 271 GLY A O 1
ATOM 2007 N N . ASP A 1 272 ? 5.161 10.538 21.510 1.00 67.12 272 ASP A N 1
ATOM 2008 C CA . ASP A 1 272 ? 5.663 11.651 22.317 1.00 67.12 272 ASP A CA 1
ATOM 2009 C C . ASP A 1 272 ? 6.935 11.209 23.064 1.00 67.12 272 ASP A C 1
ATOM 2011 O O . ASP A 1 272 ? 6.915 10.253 23.841 1.00 67.12 272 ASP A O 1
ATOM 2015 N N . ASN A 1 273 ? 8.045 11.925 22.850 1.00 57.56 273 ASN A N 1
ATOM 2016 C CA . ASN A 1 273 ? 9.381 11.646 23.407 1.00 57.56 273 ASN A CA 1
ATOM 2017 C C . ASN A 1 273 ? 10.155 10.463 22.786 1.00 57.56 273 ASN A C 1
ATOM 2019 O O . ASN A 1 273 ? 10.933 9.803 23.475 1.00 57.56 273 ASN A O 1
ATOM 2023 N N . GLY A 1 274 ? 10.024 10.255 21.473 1.00 58.34 274 GLY A N 1
ATOM 2024 C CA . GLY A 1 274 ? 11.124 9.674 20.686 1.00 58.34 274 GLY A CA 1
ATOM 2025 C C . GLY A 1 274 ? 11.098 8.162 20.503 1.00 58.34 274 GLY A C 1
ATOM 2026 O O . GLY A 1 274 ? 12.150 7.549 20.367 1.00 58.34 274 GLY A O 1
ATOM 2027 N N . ARG A 1 275 ? 9.913 7.545 20.486 1.00 79.69 275 ARG A N 1
ATOM 2028 C CA . ARG A 1 275 ? 9.769 6.150 20.046 1.00 79.69 275 ARG A CA 1
ATOM 2029 C C . ARG A 1 275 ? 8.664 6.042 19.014 1.00 79.69 275 ARG A C 1
ATOM 2031 O O . ARG A 1 275 ? 7.529 5.691 19.331 1.00 79.69 275 ARG A O 1
ATOM 2038 N N . ASN A 1 276 ? 9.022 6.394 17.787 1.00 89.94 276 ASN A N 1
ATOM 2039 C CA . ASN A 1 276 ? 8.226 6.115 16.603 1.00 89.94 276 ASN A CA 1
ATOM 2040 C C . ASN A 1 276 ? 8.041 4.596 16.478 1.00 89.94 276 ASN A C 1
ATOM 2042 O O . ASN A 1 276 ? 8.951 3.812 16.776 1.00 89.94 276 ASN A O 1
ATOM 2046 N N . ARG A 1 277 ? 6.832 4.169 16.117 1.00 92.06 277 ARG A N 1
ATOM 2047 C CA . ARG A 1 277 ? 6.458 2.754 16.068 1.00 92.06 277 ARG A CA 1
ATOM 2048 C C . ARG A 1 277 ? 5.660 2.467 14.816 1.00 92.06 277 ARG A C 1
ATOM 2050 O O . ARG A 1 277 ? 4.842 3.281 14.400 1.00 92.06 277 ARG A O 1
ATOM 2057 N N . LEU A 1 278 ? 5.838 1.267 14.295 1.00 94.38 278 LEU A N 1
ATOM 2058 C CA . LEU A 1 278 ? 4.834 0.632 13.461 1.00 94.38 278 LEU A CA 1
ATOM 2059 C C . LEU A 1 278 ? 3.996 -0.275 14.344 1.00 94.38 278 LEU A C 1
ATOM 2061 O O . LEU A 1 278 ? 4.549 -1.065 15.107 1.00 94.38 278 LEU A O 1
ATOM 2065 N N . ILE A 1 279 ? 2.681 -0.115 14.284 1.00 96.06 279 ILE A N 1
ATOM 2066 C CA . ILE A 1 279 ? 1.741 -0.795 15.169 1.00 96.06 279 ILE A CA 1
ATOM 2067 C C . ILE A 1 279 ? 0.747 -1.566 14.317 1.00 96.06 279 ILE A C 1
ATOM 2069 O O . ILE A 1 279 ? 0.161 -0.991 13.402 1.00 96.06 279 ILE A O 1
ATOM 2073 N N . ARG A 1 280 ? 0.542 -2.846 14.632 1.00 97.75 280 ARG A N 1
ATOM 2074 C CA . ARG A 1 280 ? -0.485 -3.678 14.003 1.00 97.75 280 ARG A CA 1
ATOM 2075 C C . ARG A 1 280 ? -1.697 -3.790 14.921 1.00 97.75 280 ARG A C 1
ATOM 2077 O O . ARG A 1 280 ? -1.557 -4.108 16.103 1.00 97.75 280 ARG A O 1
ATOM 2084 N N . TYR A 1 281 ? -2.887 -3.554 14.380 1.00 98.12 281 TYR A N 1
ATOM 2085 C CA . TYR A 1 281 ? -4.147 -3.564 15.127 1.00 98.12 281 TYR A CA 1
ATOM 2086 C C . TYR A 1 281 ? -4.998 -4.782 14.786 1.00 98.12 281 TYR A C 1
ATOM 2088 O O . TYR A 1 281 ? -5.046 -5.220 13.639 1.00 98.12 281 TYR A O 1
ATOM 2096 N N . ARG A 1 282 ? -5.723 -5.324 15.768 1.00 97.81 282 ARG A N 1
ATOM 2097 C CA . ARG A 1 282 ? -6.595 -6.483 15.547 1.00 97.81 282 ARG A CA 1
ATOM 2098 C C . ARG A 1 282 ? -7.824 -6.101 14.717 1.00 97.81 282 ARG A C 1
ATOM 2100 O O . ARG A 1 282 ? -8.552 -5.160 15.050 1.00 97.81 282 ARG A O 1
ATOM 2107 N N . TRP A 1 283 ? -8.116 -6.891 13.685 1.00 97.31 283 TRP A N 1
ATOM 2108 C CA . TRP A 1 283 ? -9.373 -6.801 12.939 1.00 97.31 283 TRP A CA 1
ATOM 2109 C C . TRP A 1 283 ? -10.605 -6.945 13.848 1.00 97.31 283 TRP A C 1
ATOM 2111 O O . TRP A 1 283 ? -10.638 -7.799 14.730 1.00 97.31 283 TRP A O 1
ATOM 2121 N N . GLY A 1 284 ? -11.636 -6.125 13.628 1.00 96.25 284 GLY A N 1
ATOM 2122 C CA . GLY A 1 284 ? -12.891 -6.199 14.380 1.00 96.25 284 GLY A CA 1
ATOM 2123 C C . GLY A 1 284 ? -12.836 -5.601 15.790 1.00 96.25 284 GLY A C 1
ATOM 2124 O O . GLY A 1 284 ? -13.680 -5.949 16.614 1.00 96.25 284 GLY A O 1
ATOM 2125 N N . THR A 1 285 ? -11.843 -4.757 16.094 1.00 97.19 285 THR A N 1
ATOM 2126 C CA . THR A 1 285 ? -11.671 -4.146 17.424 1.00 97.19 285 THR A CA 1
ATOM 2127 C C . THR A 1 285 ? -11.742 -2.623 17.403 1.00 97.19 285 THR A C 1
ATOM 2129 O O . THR A 1 285 ? -11.490 -1.976 16.386 1.00 97.19 285 THR A O 1
ATOM 2132 N N . GLY A 1 286 ? -12.053 -2.051 18.565 1.00 94.88 286 GLY A N 1
ATOM 2133 C CA . GLY A 1 286 ? -12.375 -0.637 18.717 1.00 94.88 286 GLY A CA 1
ATOM 2134 C C . GLY A 1 286 ? -13.877 -0.380 18.607 1.00 94.88 286 GLY A C 1
ATOM 2135 O O . GLY A 1 286 ? -14.669 -1.283 18.324 1.00 94.88 286 GLY A O 1
ATOM 2136 N N . ASP A 1 287 ? -14.280 0.846 18.909 1.00 88.94 287 ASP A N 1
ATOM 2137 C CA . ASP A 1 287 ? -15.677 1.253 18.931 1.00 88.94 287 ASP A CA 1
ATOM 2138 C C . ASP A 1 287 ? -15.840 2.641 18.312 1.00 88.94 287 ASP A C 1
ATOM 2140 O O . ASP A 1 287 ? -15.360 3.650 18.830 1.00 88.94 287 ASP A O 1
ATOM 2144 N N . PHE A 1 288 ? -16.577 2.674 17.208 1.00 84.62 288 PHE A N 1
ATOM 2145 C CA . PHE A 1 288 ? -16.853 3.863 16.412 1.00 84.62 288 PHE A CA 1
ATOM 2146 C C . PHE A 1 288 ? -17.857 4.790 17.110 1.00 84.62 288 PHE A C 1
ATOM 2148 O O . PHE A 1 288 ? -17.817 6.001 16.914 1.00 84.62 288 PHE A O 1
ATOM 2155 N N . ALA A 1 289 ? -18.733 4.244 17.961 1.00 82.19 289 ALA A N 1
ATOM 2156 C CA . ALA A 1 289 ? -19.743 5.012 18.679 1.00 82.19 289 ALA A CA 1
ATOM 2157 C C . ALA A 1 289 ? -19.188 5.639 19.964 1.00 82.19 289 ALA A C 1
ATOM 2159 O O . ALA A 1 289 ? -19.555 6.762 20.311 1.00 82.19 289 ALA A O 1
ATOM 2160 N N . THR A 1 290 ? -18.322 4.922 20.688 1.00 85.69 290 THR A N 1
ATOM 2161 C CA . THR A 1 290 ? -17.745 5.418 21.953 1.00 85.69 290 THR A CA 1
ATOM 2162 C C . THR A 1 290 ? -16.356 6.032 21.797 1.00 85.69 290 THR A C 1
ATOM 2164 O O . THR A 1 290 ? -15.892 6.718 22.709 1.00 85.69 290 THR A O 1
ATOM 2167 N N . GLY A 1 291 ? -15.693 5.813 20.658 1.00 88.00 291 GLY A N 1
ATOM 2168 C CA . GLY A 1 291 ? -14.316 6.239 20.411 1.00 88.00 291 GLY A CA 1
ATOM 2169 C C . GLY A 1 291 ? -13.268 5.380 21.124 1.00 88.00 291 GLY A C 1
ATOM 2170 O O . GLY A 1 291 ? -12.118 5.803 21.241 1.00 88.00 291 GLY A O 1
ATOM 2171 N N . ALA A 1 292 ? -13.639 4.200 21.634 1.00 94.44 292 ALA A N 1
ATOM 2172 C CA . ALA A 1 292 ? -12.680 3.284 22.241 1.00 94.44 292 ALA A CA 1
ATOM 2173 C C . ALA A 1 292 ? -11.702 2.767 21.175 1.00 94.44 292 ALA A C 1
ATOM 2175 O O . ALA A 1 292 ? -12.123 2.255 20.140 1.00 94.44 292 ALA A O 1
ATOM 2176 N N . GLY A 1 293 ? -10.400 2.907 21.428 1.00 96.19 293 GLY A N 1
ATOM 2177 C CA . GLY A 1 293 ? -9.367 2.559 20.454 1.00 96.19 293 GLY A CA 1
ATOM 2178 C C . GLY A 1 293 ? -9.328 1.069 20.103 1.00 96.19 293 GLY A C 1
ATOM 2179 O O . GLY A 1 293 ? -9.673 0.215 20.923 1.00 96.19 293 GLY A O 1
ATOM 2180 N N . ALA A 1 294 ? -8.880 0.765 18.885 1.00 97.62 294 ALA A N 1
ATOM 2181 C CA . ALA A 1 294 ? -8.610 -0.601 18.452 1.00 97.62 294 ALA A CA 1
ATOM 2182 C C . ALA A 1 294 ? -7.504 -1.260 19.295 1.00 97.62 294 ALA A C 1
ATOM 2184 O O . ALA A 1 294 ? -6.601 -0.595 19.809 1.00 97.62 294 ALA A O 1
ATOM 2185 N N . GLU A 1 295 ? -7.567 -2.585 19.420 1.00 97.88 295 GLU A N 1
ATOM 2186 C CA . GLU A 1 295 ? -6.587 -3.371 20.168 1.00 97.88 295 GLU A CA 1
ATOM 2187 C C . GLU A 1 295 ? -5.274 -3.451 19.379 1.00 97.88 295 GLU A C 1
ATOM 2189 O O . GLU A 1 295 ? -5.246 -3.953 18.253 1.00 97.88 295 GLU A O 1
ATOM 2194 N N . GLU A 1 296 ? -4.183 -2.977 19.979 1.00 97.00 296 GLU A N 1
ATOM 2195 C CA . GLU A 1 296 ? -2.826 -3.221 19.488 1.00 97.00 296 GLU A CA 1
ATOM 2196 C C . GLU A 1 296 ? -2.468 -4.706 19.683 1.00 97.00 296 GLU A C 1
ATOM 2198 O O . GLU A 1 296 ? -2.559 -5.227 20.795 1.00 97.00 296 GLU A O 1
ATOM 2203 N N . LEU A 1 297 ? -2.053 -5.382 18.608 1.00 96.81 297 LEU A N 1
ATOM 2204 C CA . LEU A 1 297 ? -1.541 -6.755 18.660 1.00 96.81 297 LEU A CA 1
ATOM 2205 C C . LEU A 1 297 ? -0.058 -6.776 19.020 1.00 96.81 297 LEU A C 1
ATOM 2207 O O . LEU A 1 297 ? 0.364 -7.487 19.931 1.00 96.81 297 LEU A O 1
ATOM 2211 N N . ASP A 1 298 ? 0.723 -6.005 18.272 1.00 95.94 298 ASP A N 1
ATOM 2212 C CA . ASP A 1 298 ? 2.167 -5.915 18.391 1.00 95.94 298 ASP A CA 1
ATOM 2213 C C . ASP A 1 298 ? 2.678 -4.611 17.764 1.00 95.94 298 ASP A C 1
ATOM 2215 O O . ASP A 1 298 ? 1.933 -3.834 17.154 1.00 95.94 298 ASP A O 1
ATOM 2219 N N . SER A 1 299 ? 3.975 -4.358 17.941 1.00 94.50 299 SER A N 1
ATOM 2220 C CA . SER A 1 299 ? 4.626 -3.193 17.362 1.00 94.50 299 SER A CA 1
ATOM 2221 C C . SER A 1 299 ? 6.110 -3.414 17.118 1.00 94.50 299 SER A C 1
ATOM 2223 O O . SER A 1 299 ? 6.776 -4.090 17.908 1.00 94.50 299 SER A O 1
ATOM 2225 N N . LEU A 1 300 ? 6.646 -2.688 16.148 1.00 92.88 300 LEU A N 1
ATOM 2226 C CA . LEU A 1 300 ? 8.071 -2.536 15.908 1.00 92.88 300 LEU A CA 1
ATOM 2227 C C . LEU A 1 300 ? 8.500 -1.096 16.212 1.00 92.88 300 LEU A C 1
ATOM 2229 O O . LEU A 1 300 ? 7.883 -0.148 15.734 1.00 92.88 300 LEU A O 1
ATOM 2233 N N . LEU A 1 301 ? 9.571 -0.924 16.992 1.00 89.81 301 LEU A N 1
ATOM 2234 C CA . LEU A 1 301 ? 10.228 0.382 17.126 1.00 89.81 301 LEU A CA 1
ATOM 2235 C C . LEU A 1 301 ? 10.905 0.757 15.807 1.00 89.81 301 LEU A C 1
ATOM 2237 O O . LEU A 1 301 ? 11.612 -0.064 15.218 1.00 89.81 301 LEU A O 1
ATOM 2241 N N . PHE A 1 302 ? 10.700 1.997 15.375 1.00 84.94 302 PHE A N 1
ATOM 2242 C CA . PHE A 1 302 ? 11.135 2.491 14.075 1.00 84.94 302 PHE A CA 1
ATOM 2243 C C . PHE A 1 302 ? 11.814 3.857 14.228 1.00 84.94 302 PHE A C 1
ATOM 2245 O O . PHE A 1 302 ? 11.169 4.891 14.154 1.00 84.94 302 PHE A O 1
ATOM 2252 N N . GLU A 1 303 ? 13.113 3.860 14.520 1.00 76.38 303 GLU A N 1
ATOM 2253 C CA . GLU A 1 303 ? 13.839 5.028 15.051 1.00 76.38 303 GLU A CA 1
ATOM 2254 C C . GLU A 1 303 ? 14.590 5.847 13.983 1.00 76.38 303 GLU A C 1
ATOM 2256 O O . GLU A 1 303 ? 15.644 6.405 14.270 1.00 76.38 303 GLU A O 1
ATOM 2261 N N . ASP A 1 304 ? 14.073 5.922 12.754 1.00 75.56 304 ASP A N 1
ATOM 2262 C CA . ASP A 1 304 ? 14.789 6.556 11.640 1.00 75.56 304 ASP A CA 1
ATOM 2263 C C . ASP A 1 304 ? 13.883 7.487 10.820 1.00 75.56 304 ASP A C 1
ATOM 2265 O O . ASP A 1 304 ? 12.915 7.043 10.199 1.00 75.56 304 ASP A O 1
ATOM 2269 N N . ASP A 1 305 ? 14.206 8.781 10.839 1.00 76.19 305 ASP A N 1
ATOM 2270 C CA . ASP A 1 305 ? 13.473 9.827 10.117 1.00 76.19 305 ASP A CA 1
ATOM 2271 C C . ASP A 1 305 ? 13.868 9.895 8.625 1.00 76.19 305 ASP A C 1
ATOM 2273 O O . ASP A 1 305 ? 13.134 10.471 7.820 1.00 76.19 305 ASP A O 1
ATOM 2277 N N . ASP A 1 306 ? 15.005 9.298 8.238 1.00 79.69 306 ASP A N 1
ATOM 2278 C CA . ASP A 1 306 ? 15.507 9.282 6.856 1.00 79.69 306 ASP A CA 1
ATOM 2279 C C . ASP A 1 306 ? 15.001 8.069 6.054 1.00 79.69 306 ASP A C 1
ATOM 2281 O O . ASP A 1 306 ? 15.274 7.937 4.850 1.00 79.69 306 ASP A O 1
ATOM 2285 N N . ILE A 1 307 ? 14.222 7.194 6.698 1.00 82.69 307 ILE A N 1
ATOM 2286 C CA . ILE A 1 307 ? 13.593 6.045 6.057 1.00 82.69 307 ILE A CA 1
ATOM 2287 C C . ILE A 1 307 ? 12.149 6.354 5.718 1.00 82.69 307 ILE A C 1
ATOM 2289 O O . ILE A 1 307 ? 11.316 6.665 6.567 1.00 82.69 307 ILE A O 1
ATOM 2293 N N . ARG A 1 308 ? 11.821 6.139 4.449 1.00 86.31 308 ARG A N 1
ATOM 2294 C CA . ARG A 1 308 ? 10.447 6.157 3.981 1.00 86.31 308 ARG A CA 1
ATOM 2295 C C . ARG A 1 308 ? 9.893 4.742 3.947 1.00 86.31 308 ARG A C 1
ATOM 2297 O O . ARG A 1 308 ? 10.386 3.898 3.198 1.00 86.31 308 ARG A O 1
ATOM 2304 N N . ILE A 1 309 ? 8.841 4.500 4.719 1.00 80.19 309 ILE A N 1
ATOM 2305 C CA . ILE A 1 309 ? 8.034 3.287 4.593 1.00 80.19 309 ILE A CA 1
ATOM 2306 C C . ILE A 1 309 ? 7.173 3.447 3.346 1.00 80.19 309 ILE A C 1
ATOM 2308 O O . ILE A 1 309 ? 6.486 4.456 3.187 1.00 80.19 309 ILE A O 1
ATOM 2312 N N . LEU A 1 310 ? 7.273 2.487 2.433 1.00 79.75 310 LEU A N 1
ATOM 2313 C CA . LEU A 1 310 ? 6.661 2.609 1.118 1.00 79.75 310 LEU A CA 1
ATOM 2314 C C . LEU A 1 310 ? 5.338 1.851 1.051 1.00 79.75 310 LEU A C 1
ATOM 2316 O O . LEU A 1 310 ? 4.320 2.449 0.715 1.00 79.75 310 LEU A O 1
ATOM 2320 N N . SER A 1 311 ? 5.340 0.565 1.402 1.00 89.00 311 SER A N 1
ATOM 2321 C CA . SER A 1 311 ? 4.129 -0.259 1.392 1.00 89.00 311 SER A CA 1
ATOM 2322 C C . SER A 1 311 ? 4.269 -1.549 2.189 1.00 89.00 311 SER A C 1
ATOM 2324 O O . SER A 1 311 ? 5.378 -1.997 2.504 1.00 89.00 311 SER A O 1
ATOM 2326 N N . PHE A 1 312 ? 3.116 -2.146 2.485 1.00 92.56 312 PHE A N 1
ATOM 2327 C CA . PHE A 1 312 ? 2.972 -3.504 2.990 1.00 92.56 312 PHE A CA 1
ATOM 2328 C C . PHE A 1 312 ? 2.302 -4.372 1.925 1.00 92.56 312 PHE A C 1
ATOM 2330 O O . PHE A 1 312 ? 1.434 -3.913 1.188 1.00 92.56 312 PHE A O 1
ATOM 2337 N N . ASP A 1 313 ? 2.725 -5.628 1.839 1.00 89.88 313 ASP A N 1
ATOM 2338 C CA . ASP A 1 313 ? 2.013 -6.649 1.082 1.00 89.88 313 ASP A CA 1
ATOM 2339 C C . ASP A 1 313 ? 0.712 -7.019 1.822 1.00 89.88 313 ASP A C 1
ATOM 2341 O O . ASP A 1 313 ? 0.768 -7.252 3.035 1.00 89.88 313 ASP A O 1
ATOM 2345 N N . PRO A 1 314 ? -0.439 -7.127 1.134 1.00 87.38 314 PRO A N 1
ATOM 2346 C CA . PRO A 1 314 ? -1.725 -7.435 1.762 1.00 87.38 314 PRO A CA 1
ATOM 2347 C C . PRO A 1 314 ? -1.751 -8.744 2.537 1.00 87.38 314 PRO A C 1
ATOM 2349 O O . PRO A 1 314 ? -2.457 -8.834 3.535 1.00 87.38 314 PRO A O 1
ATOM 2352 N N . SER A 1 315 ? -0.946 -9.740 2.154 1.00 89.38 315 SER A N 1
ATOM 2353 C CA . SER A 1 315 ? -0.819 -10.979 2.939 1.00 89.38 315 SER A CA 1
ATOM 2354 C C . SER A 1 315 ? -0.174 -10.754 4.316 1.00 89.38 315 SER A C 1
ATOM 2356 O O . SER A 1 315 ? -0.214 -11.614 5.190 1.00 89.38 315 SER A O 1
ATOM 2358 N N . GLY A 1 316 ? 0.468 -9.600 4.522 1.00 91.69 316 GLY A N 1
ATOM 2359 C CA . GLY A 1 316 ? 1.246 -9.305 5.716 1.00 91.69 316 GLY A CA 1
ATOM 2360 C C . GLY A 1 316 ? 2.558 -10.082 5.791 1.00 91.69 316 GLY A C 1
ATOM 2361 O O . GLY A 1 316 ? 3.122 -10.181 6.876 1.00 91.69 316 GLY A O 1
ATOM 2362 N N . THR A 1 317 ? 3.054 -10.635 4.679 1.00 92.94 317 THR A N 1
ATOM 2363 C CA . THR A 1 317 ? 4.346 -11.346 4.652 1.00 92.94 317 THR A CA 1
A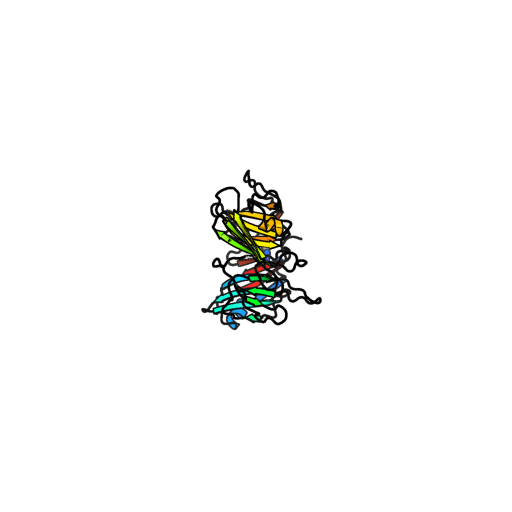TOM 2364 C C . THR A 1 317 ? 5.520 -10.381 4.484 1.00 92.94 317 THR A C 1
ATOM 2366 O O . THR A 1 317 ? 6.571 -10.549 5.109 1.00 92.94 317 THR A O 1
ATOM 2369 N N . TRP A 1 318 ? 5.350 -9.355 3.646 1.00 94.12 318 TRP A N 1
ATOM 2370 C CA . TRP A 1 318 ? 6.429 -8.456 3.240 1.00 94.12 318 TRP A CA 1
ATOM 2371 C C . TRP A 1 318 ? 6.075 -6.988 3.427 1.00 94.12 318 TRP A C 1
ATOM 2373 O O . TRP A 1 318 ? 4.913 -6.593 3.379 1.00 94.12 318 TRP A O 1
ATOM 2383 N N . TRP A 1 319 ? 7.105 -6.165 3.566 1.00 94.62 319 TRP A N 1
ATOM 2384 C CA . TRP A 1 319 ? 6.997 -4.715 3.496 1.00 94.62 319 TRP A CA 1
ATOM 2385 C C . TRP A 1 319 ? 8.275 -4.113 2.922 1.00 94.62 319 TRP A C 1
ATOM 2387 O O . TRP A 1 319 ? 9.319 -4.772 2.851 1.00 94.62 319 TRP A O 1
ATOM 2397 N N . PHE A 1 320 ? 8.171 -2.873 2.455 1.00 94.88 320 PHE A N 1
ATOM 2398 C CA . PHE A 1 320 ? 9.222 -2.214 1.691 1.00 94.88 320 PHE A CA 1
ATOM 2399 C C . PHE A 1 320 ? 9.545 -0.855 2.284 1.00 94.88 320 PHE A C 1
ATOM 2401 O O . PHE A 1 320 ? 8.652 -0.061 2.590 1.00 94.88 320 PHE A O 1
ATOM 2408 N N . VAL A 1 321 ? 10.839 -0.568 2.392 1.00 94.88 321 VAL A N 1
ATOM 2409 C CA . VAL A 1 321 ? 11.323 0.744 2.822 1.00 94.88 321 VAL A CA 1
ATOM 2410 C C . VAL A 1 321 ? 12.412 1.245 1.888 1.00 94.88 321 VAL A C 1
ATOM 2412 O O . VAL A 1 321 ? 13.140 0.462 1.270 1.00 94.88 321 VAL A O 1
ATOM 2415 N N . PHE A 1 322 ? 12.535 2.563 1.812 1.00 94.06 322 PHE A N 1
ATOM 2416 C CA . PHE A 1 322 ? 13.625 3.241 1.132 1.00 94.06 322 PHE A CA 1
ATOM 2417 C C . PHE A 1 322 ? 14.391 4.099 2.123 1.00 94.06 322 PHE A C 1
ATOM 2419 O O . PHE A 1 322 ? 13.833 5.000 2.746 1.00 94.06 322 PHE A O 1
ATOM 2426 N N . ASP A 1 323 ? 15.675 3.801 2.250 1.00 92.88 323 ASP A N 1
ATOM 2427 C CA . ASP A 1 323 ? 16.622 4.588 3.023 1.00 92.88 323 ASP A CA 1
ATOM 2428 C C . ASP A 1 323 ? 17.207 5.658 2.102 1.00 92.88 323 ASP A C 1
ATOM 2430 O O . ASP A 1 323 ? 17.979 5.362 1.180 1.00 92.88 323 ASP A O 1
ATOM 2434 N N . ARG A 1 324 ? 16.832 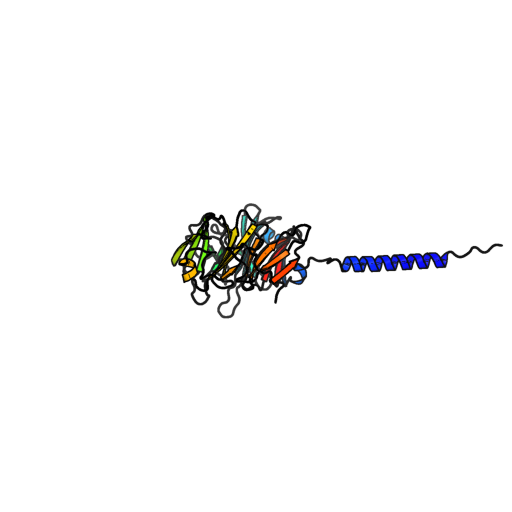6.916 2.349 1.00 88.94 324 ARG A N 1
ATOM 2435 C CA . ARG A 1 324 ? 17.282 8.038 1.525 1.00 88.94 324 ARG A CA 1
ATOM 2436 C C . ARG A 1 324 ? 18.783 8.285 1.665 1.00 88.94 324 ARG A C 1
ATOM 2438 O O . ARG A 1 324 ? 19.416 8.716 0.696 1.00 88.94 324 ARG A O 1
ATOM 2445 N N . LEU A 1 325 ? 19.372 8.004 2.827 1.00 89.88 325 LEU A N 1
ATOM 2446 C CA . LEU A 1 325 ? 20.790 8.233 3.078 1.00 89.88 325 LEU A CA 1
ATOM 2447 C C . LEU A 1 325 ? 21.636 7.268 2.245 1.00 89.88 325 LEU A C 1
ATOM 2449 O O . LEU A 1 325 ? 22.467 7.704 1.440 1.00 89.88 325 LEU A O 1
ATOM 2453 N N . SER A 1 326 ? 21.384 5.962 2.371 1.00 91.00 326 SER A N 1
ATOM 2454 C CA . SER A 1 326 ? 22.115 4.962 1.583 1.00 91.00 326 SER A CA 1
ATOM 2455 C C . SER A 1 326 ? 21.653 4.876 0.125 1.00 91.00 326 SER A C 1
ATOM 2457 O O . SER A 1 326 ? 22.387 4.348 -0.708 1.00 91.00 326 SER A O 1
ATOM 2459 N N . GLY A 1 327 ? 20.471 5.408 -0.206 1.00 93.38 327 GLY A N 1
ATOM 2460 C CA . GLY A 1 327 ? 19.865 5.286 -1.534 1.00 93.38 327 GLY A CA 1
ATOM 2461 C C . GLY A 1 327 ? 19.386 3.866 -1.840 1.00 93.38 327 GLY A C 1
ATOM 2462 O O . GLY A 1 327 ? 19.175 3.520 -3.005 1.00 93.38 327 GLY A O 1
ATOM 2463 N N . ARG A 1 328 ? 19.246 3.024 -0.809 1.00 94.75 328 ARG A N 1
ATOM 2464 C CA . ARG A 1 328 ? 18.876 1.616 -0.945 1.00 94.75 328 ARG A CA 1
ATOM 2465 C C . ARG A 1 328 ? 17.398 1.405 -0.678 1.00 94.75 328 ARG A C 1
ATOM 2467 O O . ARG A 1 328 ? 16.817 1.977 0.241 1.00 94.75 328 ARG A O 1
ATOM 2474 N N . MET A 1 329 ? 16.820 0.509 -1.464 1.00 95.56 329 MET A N 1
ATOM 2475 C CA . MET A 1 329 ? 15.486 -0.023 -1.237 1.00 95.56 329 MET A CA 1
ATOM 2476 C C . MET A 1 329 ? 15.605 -1.426 -0.648 1.00 95.56 329 MET A C 1
ATOM 2478 O O . MET A 1 329 ? 16.421 -2.228 -1.111 1.00 95.56 329 MET A O 1
ATOM 2482 N N . TYR A 1 330 ? 14.790 -1.720 0.360 1.00 95.62 330 TYR A N 1
ATOM 2483 C CA . TYR A 1 330 ? 14.795 -2.993 1.071 1.00 95.62 330 TYR A CA 1
ATOM 2484 C C . TYR A 1 330 ? 13.433 -3.670 0.974 1.00 95.62 330 TYR A C 1
ATOM 2486 O O . TYR A 1 330 ? 12.395 -3.012 1.041 1.00 95.62 330 TYR A O 1
ATOM 2494 N N . LYS A 1 331 ? 13.461 -4.999 0.868 1.00 96.06 331 LYS A N 1
ATOM 2495 C CA . LYS A 1 331 ? 12.330 -5.894 1.107 1.00 96.06 331 LYS A CA 1
ATOM 2496 C C . LYS A 1 331 ? 12.556 -6.569 2.452 1.00 96.06 331 LYS A C 1
ATOM 2498 O O . LYS A 1 331 ? 13.627 -7.137 2.691 1.00 96.06 331 LYS A O 1
ATOM 2503 N N . LEU A 1 332 ? 11.555 -6.508 3.315 1.00 95.75 332 LEU A N 1
ATOM 2504 C CA . LEU A 1 332 ? 11.636 -6.977 4.686 1.00 95.75 332 LEU A CA 1
ATOM 2505 C C . LEU A 1 332 ? 10.520 -7.975 4.966 1.00 95.75 332 LEU A C 1
ATOM 2507 O O . LEU A 1 332 ? 9.398 -7.802 4.492 1.00 95.75 332 LEU A O 1
ATOM 2511 N N . ARG A 1 333 ? 10.824 -8.985 5.780 1.00 95.62 333 ARG A N 1
ATOM 2512 C CA . ARG A 1 333 ? 9.811 -9.793 6.466 1.00 95.62 333 ARG A CA 1
ATOM 2513 C C . ARG A 1 333 ? 9.072 -8.923 7.467 1.00 95.62 333 ARG A C 1
ATOM 2515 O O . ARG A 1 333 ? 9.646 -8.000 8.048 1.00 95.62 333 ARG A O 1
ATOM 2522 N N . THR A 1 334 ? 7.808 -9.215 7.694 1.00 94.50 334 THR A N 1
ATOM 2523 C CA . THR A 1 334 ? 7.088 -8.618 8.815 1.00 94.50 334 THR A CA 1
ATOM 2524 C C . THR A 1 334 ? 7.636 -9.136 10.148 1.00 94.50 334 THR A C 1
ATOM 2526 O O . THR A 1 334 ? 8.322 -10.159 10.214 1.00 94.50 334 THR A O 1
ATOM 2529 N N . TRP A 1 335 ? 7.438 -8.360 11.216 1.00 94.19 335 TRP A N 1
ATOM 2530 C CA . TRP A 1 335 ? 7.976 -8.673 12.549 1.00 94.19 335 TRP A CA 1
ATOM 2531 C C . TRP A 1 335 ? 7.073 -9.599 13.368 1.00 94.19 335 TRP A C 1
ATOM 2533 O O . TRP A 1 335 ? 7.383 -9.901 14.521 1.00 94.19 335 TRP A O 1
ATOM 2543 N N . TRP A 1 336 ? 5.949 -10.009 12.791 1.00 92.69 336 TRP A N 1
ATOM 2544 C CA . TRP A 1 336 ? 5.022 -10.966 13.366 1.00 92.69 336 TRP A CA 1
ATOM 2545 C C . TRP A 1 336 ? 5.081 -12.282 12.586 1.00 92.69 336 TRP A C 1
ATOM 2547 O O . TRP A 1 336 ? 5.449 -12.299 11.412 1.00 92.69 336 TRP A O 1
ATOM 2557 N N . GLU A 1 337 ? 4.734 -13.372 13.266 1.00 70.62 337 GLU A N 1
ATOM 2558 C CA . GLU A 1 337 ? 4.586 -14.720 12.698 1.00 70.62 337 GLU A CA 1
ATOM 2559 C C . GLU A 1 337 ? 3.108 -15.114 12.638 1.00 70.62 337 GLU A C 1
ATOM 2561 O O . GLU A 1 337 ? 2.337 -14.677 13.531 1.00 70.62 337 GLU A O 1
#

Sequence (337 aa):
MAMKPSFAPRAFRATILLLSAALSSTCAFLTDDAFPRWLSYVEASVDFRSIAEANGLGDDPSIENLEYAPFVTGGTDYSKALVFASGNSASRLLLFNAGGLGGEVALTDAGFRRALGNTAGGFLCGGAIIDPIDNSTGTPIVWNDSSNVRAFRVGDPGSGSTYAIDQNSSQQASFEEYDAAWSPGGSAIRDYDGSASMYNLLDADYANGYSVLAQLQYSGYGYAASFATALLFTTADTVFDSASATRTGPFPVADQMAWLTEGGPVAYYRGDNGRNRLIRYRWGTGDFATGAGAEELDSLLFEDDDIRILSFDPSGTWWFVFDRLSGRMYKLRTWWE

Secondary structure (DSSP, 8-state):
-PPPPP-HHHHHHHHHHHHHHHHHHHHHHHHS-SS-GGGGGEEEEEEHHHHHHHTTS-SS-EEEEEEEE--EETTEE--EEEEEEEETTEEEEEEEETTTS-S-EEE--TT--S-EEEETTEEEETTEEE-TTT--B-PPP--------EEE--S-TTT--EEEEEE-SSSEEEEEEE-TT--EEEEEEEESSSS---EEEEEEEESSSEEEEEEETTTTEEEEEEESSHHHHHHSS-SSS-TTSEEEEEEE-STT-EE--TT--EEEE--TTS--EEEEE-TT-S-TTT-PPPPEEEEEE---TTEEEEEE-TTSSEEEEEETTTTEEEEEE-S--

Radius of gyration: 24.9 Å; chains: 1; bounding box: 97×39×74 Å